Protein AF-A0A428ULL4-F1 (afdb_monomer)

Secondary structure (DSSP, 8-state):
-----EEEEES-HHHHHHHHHHHHHHHHHHHTTSSSPPP-EEE-----HHHHHHHGGGGTTTTHHHHS-GGGG-TTTS-HHHHHHHHHHHT-HHHHTHHHHHHH-TT--HHHHHHHHHHHHHHHHT-SEEEEEHHHHTSHHHHHHHHHT-SEEEEETGGGS-HHHHTSS--S---EEEE--SB-SSPTTTTHHHHHHH-GGGGGG--B-GGGSGGG-HHHHHHHHHHHHH-TTPPPPPTT---------TT--EEEETTEEEEHHHHHHHHHHHHHHHHHH---EEEE-SSHHHHHHHHHHHHHHHHTSPTTSHHHHHHTT-EEE-TTT-TT---SEEEE-----

Organism: NCBI:txid131363

InterPro domains:
  IPR027417 P-loop containing nucleoside triphosphate hydrolase [G3DSA:3.40.50.300] (3-185)
  IPR027417 P-loop containing nucleoside triphosphate hydrolase [G3DSA:3.40.50.300] (191-344)
  IPR027417 P-loop containing nucleoside triphosphate hydrolase [SSF52540] (4-344)
  IPR041677 DNA2/NAM7 helicase, helicase domain [PF13086] (104-183)
  IPR041679 DNA2/NAM7 helicase-like, C-terminal [PF13087] (245-340)
  IPR045055 DNA2/NAM7-like helicase [PTHR10887] (5-183)

Sequence (345 aa):
MGVGPVIVCTTTPTAAGNIAARVNKLASLAYGNVKEPMPVVVRGFSWKVDELRGKAYALGGGLVDRVLRPENLKPAIAKPALYKLAKDVEKDSKIMNPKDTLHNRKGWTVVHSQAFRDLATRILEVADVVCCTTHASTKDILADWARDKAQSTFLDEAGAISMPEAFLPWFDGRPLVLAGDRQNRIVNGGFDLAREIFYPELGDKFEDGDQCAVSKRPGASQLESWVRRQFSGIKPSPTGKIWPVFINCLYTVVRTIDTSRVNYGQAEIALALMETLIKAHGTKFVVVSPYWDTKAYLEGLIRQRLDKSTKGSALYKGLSNVQVSTAESFQGKKADVAIFLTTVI

Solvent-accessible surface area (backbone atoms only — not comparable to full-atom values): 19720 Å² total; per-residue (Å²): 134,82,84,66,27,32,36,36,28,20,88,37,71,60,44,16,52,53,48,44,54,48,53,53,52,51,38,50,65,69,32,68,84,41,91,48,58,46,76,38,74,42,74,55,66,69,79,50,67,80,56,45,77,77,44,46,74,84,47,59,70,45,60,62,57,58,70,60,21,72,85,59,53,40,82,80,42,33,38,68,65,55,52,51,47,45,56,58,46,74,70,30,74,78,64,66,54,50,70,70,52,60,74,61,72,72,80,83,46,72,68,58,46,48,46,51,48,54,52,49,50,59,53,55,75,60,38,37,33,40,18,16,20,34,77,35,35,67,35,70,74,45,28,53,45,49,69,76,57,39,58,32,34,34,32,45,53,35,75,76,48,52,74,78,50,54,38,54,64,51,77,80,81,56,58,72,45,79,40,50,80,66,45,56,80,58,45,32,45,48,53,49,66,56,36,62,74,77,38,57,90,43,63,87,80,63,53,75,32,83,61,7,35,49,90,70,33,62,54,53,57,49,49,52,55,48,49,40,70,76,37,82,84,56,76,80,57,61,93,74,34,43,59,78,84,84,80,83,67,78,93,49,61,78,45,76,56,95,94,38,42,30,28,63,49,56,36,52,52,51,48,55,52,51,55,54,44,16,67,74,67,67,49,46,45,34,36,37,22,82,31,66,50,34,41,53,50,37,54,49,55,51,49,59,49,45,75,74,38,60,87,83,37,63,56,35,60,34,59,75,63,49,46,76,32,39,68,88,73,43,66,81,69,86,57,63,42,79,45,77,52,78,80,71,134

Radius of gyration: 23.88 Å; Cα contacts (8 Å, |Δi|>4): 487; chains: 1; bounding box: 60×50×55 Å

Nearest PDB structures (foldseek):
  2wjv-assembly1_A  TM=4.752E-01  e=1.070E-09  Homo sapiens
  8rev-assembly1_A  TM=2.657E-01  e=8.921E-03  Thermochaetoides thermophila
  6qid-assembly1_A  TM=2.957E-01  e=4.886E+00  Thermochaetoides thermophila DSM 1495
  4dng-assembly1_A  TM=1.272E-01  e=4.886E+00  Bacillus subtilis

Mean predicted aligned error: 14.67 Å

Foldseek 3Di:
DDQFAEEEAEADLVVLVVVLVVLQVVQCVVQVPPLDAGAQEAEFDFLDLVVCLVCLVVCQCDRCCPLLPVVQQPVSHHDVLSVVLNVVQVPDPLNVPVNVVSVPSPPDDPSNSVSVVVNVLSSLVRGRYYGYHLVSCCHDSNVVSLVPTHQEYEYALLVPADPVSLCSSPVPPHHYHYHHQEALAAAAQACVVVCVPPPVVCPPVYDHDPNNFVVNQVLLVLLQVVCCVVPVPDDADPPRHRYDDDDDQPPFDWDDDPHFIATLSLLVVVLVSQQVCLVVPVFAEEEEEQTPVNLVNSVVVLVVVLVVDDPPDSSNVRSVRYHYYYPVGCPPDHTSDYHYDHSDD

pLDDT: mean 75.94, std 15.63, range [29.64, 97.06]

Structure (mmCIF, N/CA/C/O backbone):
data_AF-A0A428ULL4-F1
#
_entry.id   AF-A0A428ULL4-F1
#
loop_
_atom_site.group_PDB
_atom_site.id
_atom_site.type_symbol
_atom_site.label_atom_id
_atom_site.label_alt_id
_atom_site.label_comp_id
_atom_site.label_asym_id
_atom_site.label_entity_id
_atom_site.label_seq_id
_atom_site.pdbx_PDB_ins_code
_atom_site.Cartn_x
_atom_site.Cartn_y
_atom_site.Cartn_z
_atom_site.occupancy
_atom_site.B_iso_or_equiv
_atom_site.auth_seq_id
_atom_site.auth_comp_id
_atom_site.auth_asym_id
_atom_site.auth_atom_id
_atom_site.pdbx_PDB_model_num
ATOM 1 N N . MET A 1 1 ? 23.884 -21.063 -14.839 1.00 33.47 1 MET A N 1
ATOM 2 C CA . MET A 1 1 ? 23.140 -20.479 -15.976 1.00 33.47 1 MET A CA 1
ATOM 3 C C . MET A 1 1 ? 22.597 -19.145 -15.500 1.00 33.47 1 MET A C 1
ATOM 5 O O . MET A 1 1 ? 21.873 -19.143 -14.514 1.00 33.47 1 MET A O 1
ATOM 9 N N . GLY A 1 2 ? 23.035 -18.028 -16.081 1.00 50.72 2 GLY A N 1
ATOM 10 C CA . GLY A 1 2 ? 22.546 -16.707 -15.673 1.00 50.72 2 GLY A CA 1
ATOM 11 C C . GLY A 1 2 ? 21.106 -16.510 -16.138 1.00 50.72 2 GLY A C 1
ATOM 12 O O . GLY A 1 2 ? 20.784 -16.859 -17.271 1.00 50.72 2 GLY A O 1
ATOM 13 N N . VAL A 1 3 ? 20.243 -15.987 -15.270 1.00 58.22 3 VAL A N 1
ATOM 14 C CA . VAL A 1 3 ? 18.896 -15.548 -15.656 1.00 58.22 3 VAL A CA 1
ATOM 15 C C . VAL A 1 3 ? 19.076 -14.332 -16.567 1.00 58.22 3 VAL A C 1
ATOM 17 O O . VAL A 1 3 ? 19.721 -13.366 -16.163 1.00 58.22 3 VAL A O 1
ATOM 20 N N . GLY A 1 4 ? 18.598 -14.398 -17.811 1.00 78.81 4 GLY A N 1
ATOM 21 C CA . GLY A 1 4 ? 18.645 -13.245 -18.712 1.00 78.81 4 GLY A CA 1
ATOM 22 C C . GLY A 1 4 ? 17.706 -12.119 -18.264 1.00 78.81 4 GLY A C 1
ATOM 23 O O . GLY A 1 4 ? 16.970 -12.294 -17.293 1.00 78.81 4 GLY A O 1
ATOM 24 N N . PRO A 1 5 ? 17.717 -10.959 -18.942 1.00 88.06 5 PRO A N 1
ATOM 25 C CA . PRO A 1 5 ? 16.988 -9.782 -18.481 1.00 88.06 5 PRO A CA 1
ATOM 26 C C . PRO A 1 5 ? 15.491 -10.044 -18.279 1.00 88.06 5 PRO A C 1
ATOM 28 O O . PRO A 1 5 ? 14.848 -10.703 -19.097 1.00 88.06 5 PRO A O 1
ATOM 31 N N . VAL A 1 6 ? 14.931 -9.509 -17.196 1.00 89.25 6 VAL A N 1
ATOM 32 C CA . VAL A 1 6 ? 13.552 -9.771 -16.761 1.00 89.25 6 VAL A CA 1
ATOM 33 C C . VAL A 1 6 ? 12.752 -8.477 -16.682 1.00 89.25 6 VAL A C 1
ATOM 35 O O . VAL A 1 6 ? 13.229 -7.475 -16.144 1.00 89.25 6 VAL A O 1
ATOM 38 N N . ILE A 1 7 ? 11.501 -8.506 -17.146 1.00 90.50 7 ILE A N 1
ATOM 39 C CA . ILE A 1 7 ? 10.524 -7.454 -16.849 1.00 90.50 7 ILE A CA 1
ATOM 40 C C . ILE A 1 7 ? 9.556 -7.917 -15.757 1.00 90.50 7 ILE A C 1
ATOM 42 O O . ILE A 1 7 ? 9.013 -9.018 -15.816 1.00 90.50 7 ILE A O 1
ATOM 46 N N . VAL A 1 8 ? 9.340 -7.070 -14.749 1.00 88.69 8 VAL A N 1
ATOM 47 C CA . VAL A 1 8 ? 8.375 -7.300 -13.670 1.00 88.69 8 VAL A CA 1
ATOM 48 C C . VAL A 1 8 ? 7.313 -6.207 -13.707 1.00 88.69 8 VAL A C 1
ATOM 50 O O . VAL A 1 8 ? 7.615 -5.025 -13.524 1.00 88.69 8 VAL A O 1
ATOM 53 N N . CYS A 1 9 ? 6.063 -6.598 -13.932 1.00 88.44 9 CYS A N 1
ATOM 54 C CA . CYS A 1 9 ? 4.927 -5.695 -14.050 1.00 88.44 9 CYS A CA 1
ATOM 55 C C . CYS A 1 9 ? 3.916 -5.897 -12.922 1.00 88.44 9 CYS A C 1
ATOM 57 O O . CYS A 1 9 ? 3.763 -6.982 -12.371 1.00 88.44 9 CYS A O 1
ATOM 59 N N . THR A 1 10 ? 3.217 -4.821 -12.578 1.00 84.50 10 THR A N 1
ATOM 60 C CA . THR A 1 10 ? 2.149 -4.806 -11.571 1.00 84.50 10 THR A CA 1
ATOM 61 C C . THR A 1 10 ? 1.143 -3.695 -11.887 1.00 84.50 10 THR A C 1
ATOM 63 O O . THR A 1 10 ? 1.355 -2.898 -12.802 1.00 84.50 10 THR A O 1
ATOM 66 N N . THR A 1 11 ? 0.052 -3.608 -11.136 1.00 77.69 11 THR A N 1
ATOM 67 C CA . THR A 1 11 ? -1.047 -2.662 -11.388 1.00 77.69 11 THR A CA 1
ATOM 68 C C . THR A 1 11 ? -0.721 -1.220 -10.992 1.00 77.69 11 THR A C 1
ATOM 70 O O . THR A 1 11 ? -1.259 -0.286 -11.581 1.00 77.69 11 THR A O 1
ATOM 73 N N . THR A 1 12 ? 0.180 -0.989 -10.021 1.00 72.88 12 THR A N 1
ATOM 74 C CA . THR A 1 12 ? 0.435 0.371 -9.495 1.00 72.88 12 THR A CA 1
ATOM 75 C C . THR A 1 12 ? 1.901 0.794 -9.446 1.00 72.88 12 THR A C 1
ATOM 77 O O . THR A 1 12 ? 2.789 -0.022 -9.180 1.00 72.88 12 THR A O 1
ATOM 80 N N . PRO A 1 13 ? 2.191 2.105 -9.594 1.00 69.31 13 PRO A N 1
ATOM 81 C CA . PRO A 1 13 ? 3.550 2.623 -9.445 1.00 69.31 13 PRO A CA 1
ATOM 82 C C . PRO A 1 13 ? 4.157 2.341 -8.065 1.00 69.31 13 PRO A C 1
ATOM 84 O O . PRO A 1 13 ? 5.374 2.159 -7.955 1.00 69.31 13 PRO A O 1
ATOM 87 N N . THR A 1 14 ? 3.335 2.318 -7.009 1.00 65.25 14 THR A N 1
ATOM 88 C CA . THR A 1 14 ? 3.756 2.002 -5.635 1.00 65.25 14 THR A CA 1
ATOM 89 C C . THR A 1 14 ? 4.204 0.550 -5.522 1.00 65.25 14 THR A C 1
ATOM 91 O O . THR A 1 14 ? 5.295 0.293 -5.010 1.00 65.25 14 THR A O 1
ATOM 94 N N . ALA A 1 15 ? 3.416 -0.390 -6.053 1.00 65.12 15 ALA A N 1
ATOM 95 C CA . ALA A 1 15 ? 3.789 -1.799 -6.089 1.00 65.12 15 ALA A CA 1
ATOM 96 C C . ALA A 1 15 ? 5.091 -2.008 -6.881 1.00 65.12 15 ALA A C 1
ATOM 98 O O . ALA A 1 15 ? 6.013 -2.633 -6.360 1.00 65.12 15 ALA A O 1
ATOM 99 N N . ALA A 1 16 ? 5.245 -1.367 -8.047 1.00 68.81 16 ALA A N 1
ATOM 100 C CA . ALA A 1 16 ? 6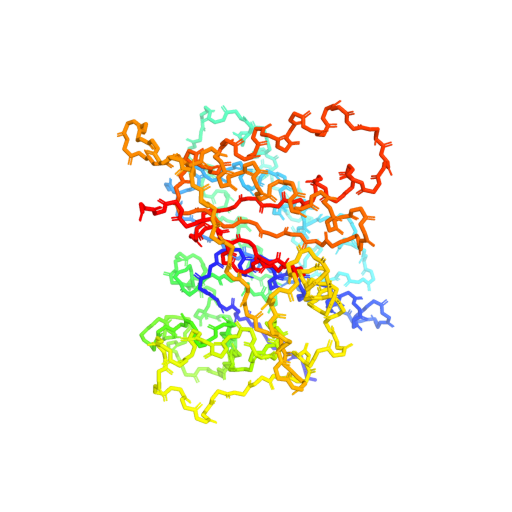.469 -1.460 -8.849 1.00 68.81 16 ALA A CA 1
ATOM 101 C C . ALA A 1 16 ? 7.713 -0.975 -8.076 1.00 68.81 16 ALA A C 1
ATOM 103 O O . ALA A 1 16 ? 8.782 -1.581 -8.141 1.00 68.81 16 ALA A O 1
ATOM 104 N N . GLY A 1 17 ? 7.570 0.097 -7.287 1.00 64.12 17 GLY A N 1
ATOM 105 C CA . GLY A 1 17 ? 8.636 0.587 -6.408 1.00 64.12 17 GLY A CA 1
ATOM 106 C C . GLY A 1 17 ? 8.977 -0.379 -5.268 1.00 64.12 17 GLY A C 1
ATOM 107 O O . GLY A 1 17 ? 10.154 -0.587 -4.968 1.00 64.12 17 GLY A O 1
ATOM 108 N N . ASN A 1 18 ? 7.964 -0.994 -4.656 1.00 66.12 18 ASN A N 1
ATOM 109 C CA . ASN A 1 18 ? 8.145 -1.974 -3.585 1.00 66.12 18 ASN A CA 1
ATOM 110 C C . ASN A 1 18 ? 8.826 -3.256 -4.084 1.00 66.12 18 ASN A C 1
ATOM 112 O O . ASN A 1 18 ? 9.681 -3.798 -3.383 1.00 66.12 18 ASN A O 1
ATOM 116 N N . ILE A 1 19 ? 8.476 -3.721 -5.285 1.00 68.94 19 ILE A N 1
ATOM 117 C CA . ILE A 1 19 ? 9.113 -4.871 -5.938 1.00 68.94 19 ILE A CA 1
ATOM 118 C C . ILE A 1 19 ? 10.588 -4.566 -6.181 1.00 68.94 19 ILE A C 1
ATOM 120 O O . ILE A 1 19 ? 11.439 -5.307 -5.695 1.00 68.94 19 ILE A O 1
ATOM 124 N N . ALA A 1 20 ? 10.904 -3.433 -6.817 1.00 66.81 20 ALA A N 1
ATOM 125 C CA . ALA A 1 20 ? 12.288 -3.036 -7.075 1.00 66.81 20 ALA A CA 1
ATOM 126 C C . ALA A 1 20 ? 13.131 -2.996 -5.785 1.00 66.81 20 ALA A C 1
ATOM 128 O O . ALA A 1 20 ? 14.262 -3.480 -5.753 1.00 66.81 20 ALA A O 1
ATOM 129 N N . ALA A 1 21 ? 12.571 -2.476 -4.686 1.00 63.94 21 ALA A N 1
ATOM 130 C CA . ALA A 1 21 ? 13.243 -2.465 -3.386 1.00 63.94 21 ALA A CA 1
ATOM 131 C C . ALA A 1 21 ? 13.476 -3.879 -2.817 1.00 63.94 21 ALA A C 1
ATOM 133 O O . ALA A 1 21 ? 14.532 -4.145 -2.242 1.00 63.94 21 ALA A O 1
ATOM 134 N N . ARG A 1 22 ? 12.514 -4.799 -2.979 1.00 65.69 22 ARG A N 1
ATOM 135 C CA . ARG A 1 22 ? 12.648 -6.195 -2.531 1.00 65.69 22 ARG A CA 1
ATOM 136 C C . ARG A 1 22 ? 13.659 -6.971 -3.362 1.00 65.69 22 ARG A C 1
ATOM 138 O O . ARG A 1 22 ? 14.474 -7.664 -2.766 1.00 65.69 22 ARG A O 1
ATOM 145 N N . VAL A 1 23 ? 13.637 -6.829 -4.688 1.00 66.38 23 VAL A N 1
ATOM 146 C CA . VAL A 1 23 ? 14.614 -7.468 -5.583 1.00 66.38 23 VAL A CA 1
ATOM 147 C C . VAL A 1 23 ? 16.022 -6.994 -5.229 1.00 66.38 23 VAL A C 1
ATOM 149 O O . VAL A 1 23 ? 16.893 -7.826 -5.010 1.00 66.38 23 VAL A O 1
ATOM 152 N N . ASN A 1 24 ? 16.224 -5.687 -5.029 1.00 65.19 24 ASN A N 1
ATOM 153 C CA . ASN A 1 24 ? 17.506 -5.148 -4.561 1.00 65.19 24 ASN A CA 1
ATOM 154 C C . ASN A 1 24 ? 17.934 -5.725 -3.204 1.00 65.19 24 ASN A C 1
ATOM 156 O O . ASN A 1 24 ? 19.090 -6.101 -3.024 1.00 65.19 24 ASN A O 1
ATOM 160 N N . LYS A 1 25 ? 17.010 -5.838 -2.243 1.00 63.88 25 LYS A N 1
ATOM 161 C CA . LYS A 1 25 ? 17.314 -6.424 -0.931 1.00 63.88 25 LYS A CA 1
ATOM 162 C C . LYS A 1 25 ? 17.689 -7.906 -1.039 1.00 63.88 25 LYS A C 1
ATOM 164 O O . LYS A 1 25 ? 18.680 -8.318 -0.444 1.00 63.88 25 LYS A O 1
ATOM 169 N N . LEU A 1 26 ? 16.931 -8.697 -1.795 1.00 63.22 26 LEU A N 1
ATOM 170 C CA . LEU A 1 26 ? 17.221 -10.115 -2.024 1.00 63.22 26 LEU A CA 1
ATOM 171 C C . LEU A 1 26 ? 18.560 -10.298 -2.732 1.00 63.22 26 LEU A C 1
ATOM 173 O O . LEU A 1 26 ? 19.365 -11.113 -2.297 1.00 63.22 26 LEU A O 1
ATOM 177 N N . ALA A 1 27 ? 18.830 -9.480 -3.746 1.00 64.50 27 ALA A N 1
ATOM 178 C CA . ALA A 1 27 ? 20.107 -9.462 -4.432 1.00 64.50 27 ALA A CA 1
ATOM 179 C C . ALA A 1 27 ? 21.260 -9.144 -3.464 1.00 64.50 27 ALA A C 1
ATOM 181 O O . ALA A 1 27 ? 22.247 -9.866 -3.435 1.00 64.50 27 ALA A O 1
ATOM 182 N N . SER A 1 28 ? 21.118 -8.148 -2.584 1.00 62.91 28 SER A N 1
ATOM 183 C CA . SER A 1 28 ? 22.167 -7.840 -1.600 1.00 62.91 28 SER A CA 1
ATOM 184 C C . SER A 1 28 ? 22.427 -8.981 -0.606 1.00 62.91 28 SER A C 1
ATOM 186 O O . SER A 1 28 ? 23.559 -9.166 -0.173 1.00 62.91 28 SER A O 1
ATOM 188 N N . LEU A 1 29 ? 21.403 -9.773 -0.270 1.00 64.00 29 LEU A N 1
ATOM 189 C CA . LEU A 1 29 ? 21.526 -10.920 0.635 1.00 64.00 29 LEU A CA 1
ATOM 190 C C . LEU A 1 29 ? 22.132 -12.145 -0.059 1.00 64.00 29 LEU A C 1
ATOM 192 O O . LEU A 1 29 ? 22.964 -12.826 0.530 1.00 64.00 29 LEU A O 1
ATOM 196 N N . ALA A 1 30 ? 21.720 -12.419 -1.298 1.00 61.84 30 ALA A N 1
ATOM 197 C CA . ALA A 1 30 ? 22.198 -13.558 -2.078 1.00 61.84 30 ALA A CA 1
ATOM 198 C C . ALA A 1 30 ? 23.634 -13.348 -2.580 1.00 61.84 30 ALA A C 1
ATOM 200 O O . ALA A 1 30 ? 24.453 -14.260 -2.512 1.00 61.84 30 ALA A O 1
ATOM 201 N N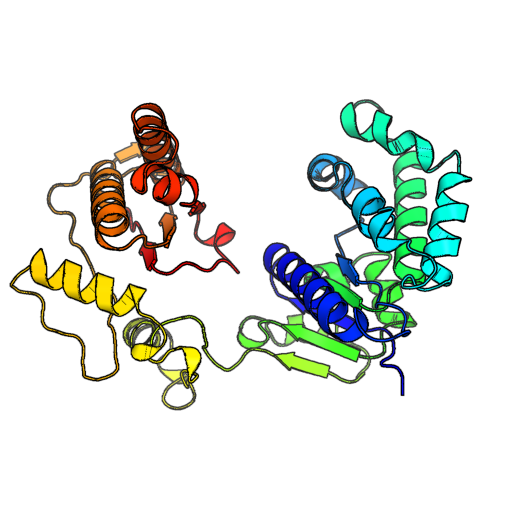 . TYR A 1 31 ? 23.949 -12.133 -3.033 1.00 63.38 31 TYR A N 1
ATOM 202 C CA . TYR A 1 31 ? 25.229 -11.794 -3.658 1.00 63.38 31 TYR A CA 1
ATOM 203 C C . TYR A 1 31 ? 26.206 -11.091 -2.708 1.00 63.38 31 TYR A C 1
ATOM 205 O O . TYR A 1 31 ? 27.378 -10.958 -3.029 1.00 63.38 31 TYR A O 1
ATOM 213 N N . GLY A 1 32 ? 25.781 -10.685 -1.506 1.00 57.12 32 GLY A N 1
ATOM 214 C CA . GLY A 1 32 ? 26.664 -10.035 -0.526 1.00 57.12 32 GLY A CA 1
ATOM 215 C C . GLY A 1 32 ? 27.809 -10.920 -0.015 1.00 57.12 32 GLY A C 1
ATOM 216 O O . GLY A 1 32 ? 28.823 -10.394 0.437 1.00 57.12 32 GLY A O 1
ATOM 217 N N . ASN A 1 33 ? 27.667 -12.247 -0.125 1.00 53.06 33 ASN A N 1
ATOM 218 C CA . ASN A 1 33 ? 28.661 -13.237 0.311 1.00 53.06 33 ASN A CA 1
ATOM 219 C C . ASN A 1 33 ? 29.346 -13.979 -0.852 1.00 53.06 33 ASN A C 1
ATOM 221 O O . ASN A 1 33 ? 30.212 -14.820 -0.616 1.00 53.06 33 ASN A O 1
ATOM 225 N N . VAL A 1 34 ? 28.964 -13.696 -2.100 1.00 48.62 34 VAL A N 1
ATOM 226 C CA . VAL A 1 34 ? 29.437 -14.406 -3.297 1.00 48.62 34 VAL A CA 1
ATOM 227 C C . VAL A 1 34 ? 30.145 -13.399 -4.204 1.00 48.62 34 VAL A C 1
ATOM 229 O O . VAL A 1 34 ? 29.687 -12.273 -4.347 1.00 48.62 34 VAL A O 1
ATOM 232 N N . LYS A 1 35 ? 31.255 -13.778 -4.852 1.00 55.22 35 LYS A N 1
ATOM 233 C CA . LYS A 1 35 ? 31.977 -12.926 -5.829 1.00 55.22 35 LYS A CA 1
ATOM 234 C C . LYS A 1 35 ? 31.211 -12.732 -7.155 1.00 55.22 35 LYS A C 1
ATOM 236 O O . LYS A 1 35 ? 31.827 -12.545 -8.201 1.00 55.22 35 LYS A O 1
ATOM 241 N N . GLU A 1 36 ? 29.888 -12.840 -7.137 1.00 55.53 36 GLU A N 1
ATOM 242 C CA . GLU A 1 36 ? 29.047 -12.680 -8.318 1.00 55.53 36 GLU A CA 1
ATOM 243 C C . GLU A 1 36 ? 28.473 -11.255 -8.375 1.00 55.53 36 GLU A C 1
ATOM 245 O O . GLU A 1 36 ? 28.097 -10.699 -7.341 1.00 55.53 36 GLU A O 1
ATOM 250 N N . PRO A 1 37 ? 28.422 -10.637 -9.569 1.00 56.59 37 PRO A N 1
ATOM 251 C CA . PRO A 1 37 ? 27.961 -9.265 -9.716 1.00 56.59 37 PRO A CA 1
ATOM 252 C C . PRO A 1 37 ? 26.464 -9.148 -9.412 1.00 56.59 37 PRO A C 1
ATOM 254 O O . PRO A 1 37 ? 25.649 -9.922 -9.913 1.00 56.59 37 PRO A O 1
ATOM 257 N N . MET A 1 38 ? 26.103 -8.139 -8.619 1.00 59.53 38 MET A N 1
ATOM 258 C CA . MET A 1 38 ? 24.712 -7.870 -8.249 1.00 59.53 38 MET A CA 1
ATOM 259 C C . MET A 1 38 ? 23.879 -7.472 -9.489 1.00 59.53 38 MET A C 1
ATOM 261 O O . MET A 1 38 ? 24.365 -6.683 -10.308 1.00 59.53 38 MET A O 1
ATOM 265 N N . PRO A 1 39 ? 22.631 -7.961 -9.639 1.00 65.75 39 PRO A N 1
ATOM 266 C CA . PRO A 1 39 ? 21.760 -7.574 -10.746 1.00 65.75 39 PRO A CA 1
ATOM 267 C C . PRO A 1 39 ? 21.410 -6.083 -10.705 1.00 65.75 39 PRO A C 1
ATOM 269 O O . PRO A 1 39 ? 21.127 -5.519 -9.645 1.00 65.75 39 PRO A O 1
ATOM 272 N N . VAL A 1 40 ? 21.370 -5.449 -11.877 1.00 66.56 40 VAL A N 1
ATOM 273 C CA . VAL A 1 40 ? 20.963 -4.048 -12.029 1.00 66.56 40 VAL A CA 1
ATOM 274 C C . VAL A 1 40 ? 19.439 -3.960 -12.101 1.00 66.56 40 VAL A C 1
ATOM 276 O O . VAL A 1 40 ? 18.832 -4.335 -13.105 1.00 66.56 40 VAL A O 1
ATOM 279 N N . VAL A 1 41 ? 18.816 -3.446 -11.037 1.00 67.06 41 VAL A N 1
ATOM 280 C CA . VAL A 1 41 ? 17.356 -3.293 -10.937 1.00 67.06 41 VAL A CA 1
ATOM 281 C C . VAL A 1 41 ? 16.943 -1.850 -11.224 1.00 67.06 41 VAL A C 1
ATOM 283 O O . VAL A 1 41 ? 17.299 -0.928 -10.486 1.00 67.06 41 VAL A O 1
ATOM 286 N N . VAL A 1 42 ? 16.130 -1.655 -12.259 1.00 69.31 42 VAL A N 1
ATOM 287 C CA . VAL A 1 42 ? 15.635 -0.346 -12.700 1.00 69.31 42 VAL A CA 1
ATOM 288 C C . VAL A 1 42 ? 14.137 -0.235 -12.444 1.00 69.31 42 VAL A C 1
ATOM 290 O O . VAL A 1 42 ? 13.366 -1.154 -12.710 1.00 69.31 42 VAL A O 1
ATOM 293 N N . ARG A 1 43 ? 13.694 0.923 -11.945 1.00 68.81 43 ARG A N 1
ATOM 294 C CA . ARG A 1 43 ? 12.269 1.255 -11.847 1.00 68.81 43 ARG A CA 1
ATOM 295 C C . ARG A 1 43 ? 11.839 1.984 -13.119 1.00 68.81 43 ARG A C 1
ATOM 297 O O . ARG A 1 43 ? 12.281 3.105 -13.359 1.00 68.81 43 ARG A O 1
ATOM 304 N N . GLY A 1 44 ? 10.984 1.354 -13.916 1.00 58.50 44 GLY A N 1
ATOM 305 C CA . GLY A 1 44 ? 10.412 1.941 -15.119 1.00 58.50 44 GLY A CA 1
ATOM 306 C C . GLY A 1 44 ? 9.320 2.955 -14.776 1.00 58.50 44 GLY A C 1
ATOM 307 O O . GLY A 1 44 ? 8.372 2.646 -14.053 1.00 58.50 44 GLY A O 1
ATOM 308 N N . PHE A 1 45 ? 9.453 4.169 -15.305 1.00 59.62 45 PHE A N 1
ATOM 309 C CA . PHE A 1 45 ? 8.419 5.203 -15.296 1.00 59.62 45 PHE A CA 1
ATOM 310 C C . PHE A 1 45 ? 7.986 5.503 -16.736 1.00 59.62 45 PHE A C 1
ATOM 312 O O . PHE A 1 45 ? 8.686 5.157 -17.673 1.00 59.62 45 PHE A O 1
ATOM 319 N N . SER A 1 46 ? 6.840 6.154 -16.935 1.00 49.62 46 SER A N 1
ATOM 320 C CA . SER A 1 46 ? 6.515 6.729 -18.250 1.00 49.62 46 SER A CA 1
ATOM 321 C C . SER A 1 46 ? 7.493 7.875 -18.542 1.00 49.62 46 SER A C 1
ATOM 323 O O . SER A 1 46 ? 7.551 8.831 -17.765 1.00 49.62 46 SER A O 1
ATOM 325 N N . TRP A 1 47 ? 8.270 7.763 -19.627 1.00 56.06 47 TRP A N 1
ATOM 326 C CA . TRP A 1 47 ? 9.318 8.723 -20.019 1.00 56.06 47 TRP A CA 1
ATOM 327 C C . TRP A 1 47 ? 8.847 9.755 -21.057 1.00 56.06 47 TRP A C 1
ATOM 329 O O . TRP A 1 47 ? 9.666 10.451 -21.651 1.00 56.06 47 TRP A O 1
ATOM 339 N N . LYS A 1 48 ? 7.528 9.905 -21.257 1.00 47.94 48 LYS A N 1
ATOM 340 C CA . LYS A 1 48 ? 6.987 10.920 -22.171 1.00 47.94 48 LYS A CA 1
ATOM 341 C C . LYS A 1 48 ? 7.457 12.321 -21.773 1.00 47.94 48 LYS A C 1
ATOM 343 O O . LYS A 1 48 ? 7.260 12.749 -20.636 1.00 47.94 48 LYS A O 1
ATOM 348 N N . VAL A 1 49 ? 8.001 13.045 -22.751 1.00 41.12 49 VAL A N 1
ATOM 349 C CA . VAL A 1 49 ? 8.540 14.412 -22.630 1.00 41.12 49 VAL A CA 1
ATOM 350 C C . VAL A 1 49 ? 7.587 15.360 -21.884 1.00 41.12 49 VAL A C 1
ATOM 352 O O . VAL A 1 49 ? 8.018 16.081 -20.983 1.00 41.12 49 VAL A O 1
ATOM 355 N N . ASP A 1 50 ? 6.285 15.286 -22.166 1.00 39.75 50 ASP A N 1
ATOM 356 C CA . ASP A 1 50 ? 5.269 16.140 -21.532 1.00 39.75 50 ASP A CA 1
ATOM 357 C C . ASP A 1 50 ? 4.927 15.725 -20.087 1.00 39.75 50 ASP A C 1
ATOM 359 O O . ASP A 1 50 ? 4.570 16.564 -19.258 1.00 39.75 50 ASP A O 1
ATOM 363 N N . GLU A 1 51 ? 5.092 14.444 -19.737 1.00 42.22 51 GLU A N 1
ATOM 364 C CA . GLU A 1 51 ? 4.850 13.925 -18.382 1.00 42.22 51 GLU A CA 1
ATOM 365 C C . GLU A 1 51 ? 6.034 14.165 -17.431 1.00 42.22 51 GLU A C 1
ATOM 367 O O . GLU A 1 51 ? 5.849 14.283 -16.214 1.00 42.22 51 GLU A O 1
ATOM 372 N N . LEU A 1 52 ? 7.253 14.269 -17.970 1.00 42.75 52 LEU A N 1
ATOM 373 C CA . LEU A 1 52 ? 8.472 14.540 -17.201 1.00 42.75 52 LEU A CA 1
ATOM 374 C C . LEU A 1 52 ? 8.463 15.942 -16.577 1.00 42.75 52 LEU A C 1
ATOM 376 O O . LEU A 1 52 ? 8.936 16.120 -15.450 1.00 42.75 52 LEU A O 1
ATOM 380 N N . ARG A 1 53 ? 7.824 16.913 -17.244 1.00 41.03 53 ARG A N 1
ATOM 381 C CA . ARG A 1 53 ? 7.686 18.304 -16.777 1.00 41.03 53 ARG A CA 1
ATOM 382 C C . ARG A 1 53 ? 6.973 18.417 -15.420 1.00 41.03 53 ARG A C 1
ATOM 384 O O . ARG A 1 53 ? 7.305 19.295 -14.627 1.00 41.03 53 ARG A O 1
ATOM 391 N N . GLY A 1 54 ? 6.026 17.517 -15.133 1.00 37.78 54 GLY A N 1
ATOM 392 C CA . GLY A 1 54 ? 5.276 17.473 -13.868 1.00 37.78 54 GLY A CA 1
ATOM 393 C C . GLY A 1 54 ? 5.872 16.553 -12.793 1.00 37.78 54 GLY A C 1
ATOM 394 O O . GLY A 1 54 ? 5.590 16.734 -11.609 1.00 37.78 54 GLY A O 1
ATOM 395 N N . LYS A 1 55 ? 6.712 15.581 -13.179 1.00 39.16 55 LYS A N 1
ATOM 396 C CA . LYS A 1 55 ? 7.237 14.518 -12.295 1.00 39.16 55 LYS A CA 1
ATOM 397 C C . LYS A 1 55 ? 8.707 14.694 -11.888 1.00 39.16 55 LYS A C 1
ATOM 399 O O . LYS A 1 55 ? 9.201 13.903 -11.087 1.00 39.16 55 LYS A O 1
ATOM 404 N N . ALA A 1 56 ? 9.384 15.749 -12.349 1.00 35.94 56 ALA A N 1
ATOM 405 C CA . ALA A 1 56 ? 10.775 16.082 -12.008 1.00 35.94 56 ALA A CA 1
ATOM 406 C C . ALA A 1 56 ? 11.091 16.049 -10.493 1.00 35.94 56 ALA A C 1
ATOM 408 O O . ALA A 1 56 ? 12.178 15.640 -10.094 1.00 35.94 56 ALA A O 1
ATOM 409 N N . TYR A 1 57 ? 10.125 16.391 -9.630 1.00 31.92 57 TYR A N 1
ATOM 410 C CA . TYR A 1 57 ? 10.292 16.352 -8.169 1.00 31.92 57 TYR A CA 1
ATOM 411 C C . TYR A 1 57 ? 10.333 14.922 -7.593 1.00 31.92 57 TYR A C 1
ATOM 413 O O . TYR A 1 57 ? 11.036 14.668 -6.619 1.00 31.92 57 TYR A O 1
ATOM 421 N N . ALA A 1 58 ? 9.632 13.962 -8.213 1.00 35.94 58 ALA A N 1
ATOM 422 C CA . ALA A 1 58 ? 9.661 12.549 -7.812 1.00 35.94 58 ALA A CA 1
ATOM 423 C C . ALA A 1 58 ? 10.980 11.850 -8.200 1.00 35.94 58 ALA A C 1
ATOM 425 O O . ALA A 1 58 ? 11.274 10.756 -7.716 1.00 35.94 58 ALA A O 1
ATOM 426 N N . LEU A 1 59 ? 11.767 12.498 -9.063 1.00 39.19 59 LEU A N 1
ATOM 427 C CA . LEU A 1 59 ? 13.074 12.059 -9.540 1.00 39.19 59 LEU A CA 1
ATOM 428 C C . LEU A 1 59 ? 14.239 12.771 -8.829 1.00 39.19 59 LEU A C 1
ATOM 430 O O . LEU A 1 59 ? 15.389 12.449 -9.125 1.00 39.19 59 LEU A O 1
ATOM 434 N N . GLY A 1 60 ? 13.964 13.693 -7.891 1.00 29.64 60 GLY A N 1
ATOM 435 C CA . GLY A 1 60 ? 14.969 14.497 -7.184 1.00 29.64 60 GLY A CA 1
ATOM 436 C C . GLY A 1 60 ? 16.137 13.653 -6.673 1.00 29.64 60 GLY A C 1
ATOM 437 O O . GLY A 1 60 ? 15.931 12.757 -5.857 1.00 29.64 60 GLY A O 1
ATOM 438 N N . GLY A 1 61 ? 17.332 13.875 -7.238 1.00 34.72 61 GLY A N 1
ATOM 439 C CA . GLY A 1 61 ? 18.578 13.132 -6.971 1.00 34.72 61 GLY A CA 1
ATOM 440 C C . GLY A 1 61 ? 18.511 11.606 -7.161 1.00 34.72 61 GLY A C 1
ATOM 441 O O . GLY A 1 61 ? 19.507 10.910 -7.068 1.00 34.72 61 GLY A O 1
ATOM 442 N N . GLY A 1 62 ? 17.342 11.028 -7.421 1.00 39.72 62 GLY A N 1
ATOM 443 C CA . GLY A 1 62 ? 17.039 9.672 -6.988 1.00 39.72 62 GLY A CA 1
ATOM 444 C C . GLY A 1 62 ? 17.439 8.593 -7.975 1.00 39.72 62 GLY A C 1
ATOM 445 O O . GLY A 1 62 ? 17.815 7.519 -7.538 1.00 39.72 62 GLY A O 1
ATOM 446 N N . LEU A 1 63 ? 17.345 8.814 -9.285 1.00 42.75 63 LEU A N 1
ATOM 447 C CA . LEU A 1 63 ? 17.648 7.746 -10.244 1.00 42.75 63 LEU A CA 1
ATOM 448 C C . LEU A 1 63 ? 19.161 7.621 -10.462 1.00 42.75 63 LEU A C 1
ATOM 450 O O . LEU A 1 63 ? 19.716 6.538 -10.313 1.00 42.75 63 LEU A O 1
ATOM 454 N N . VAL A 1 64 ? 19.825 8.751 -10.709 1.00 46.00 64 VAL A N 1
ATOM 455 C CA . VAL A 1 64 ? 21.280 8.833 -10.896 1.00 46.00 64 VAL A CA 1
ATOM 456 C C . VAL A 1 64 ? 22.007 8.533 -9.584 1.00 46.00 64 VAL A C 1
ATOM 458 O O . VAL A 1 64 ? 22.820 7.617 -9.562 1.00 46.00 64 VAL A O 1
ATOM 461 N N . ASP A 1 65 ? 21.638 9.164 -8.458 1.00 45.22 65 ASP A N 1
ATOM 462 C CA . ASP A 1 65 ? 22.319 8.899 -7.179 1.00 45.22 65 ASP A CA 1
ATOM 463 C C . ASP A 1 65 ? 21.878 7.578 -6.513 1.00 45.22 65 ASP A C 1
ATOM 465 O O . ASP A 1 65 ? 22.455 7.209 -5.494 1.00 45.22 65 ASP A O 1
ATOM 469 N N . ARG A 1 66 ? 20.858 6.843 -7.003 1.00 48.34 66 ARG A N 1
ATOM 470 C CA . ARG A 1 66 ? 20.573 5.462 -6.527 1.00 48.34 66 ARG A CA 1
ATOM 471 C C . ARG A 1 66 ? 21.171 4.393 -7.430 1.00 48.34 66 ARG A C 1
ATOM 473 O O . ARG A 1 66 ? 21.637 3.394 -6.898 1.00 48.34 66 ARG A O 1
ATOM 480 N N . VAL A 1 67 ? 21.169 4.572 -8.751 1.00 46.97 67 VAL A N 1
ATOM 481 C CA . VAL A 1 67 ? 21.753 3.596 -9.689 1.00 46.97 67 VAL A CA 1
ATOM 482 C C . VAL A 1 67 ? 23.280 3.721 -9.724 1.00 46.97 67 VAL A C 1
ATOM 484 O O . VAL A 1 67 ? 23.967 2.708 -9.711 1.00 46.97 67 VAL A O 1
ATOM 487 N N . LEU A 1 68 ? 23.818 4.944 -9.664 1.00 50.22 68 LEU A N 1
ATOM 488 C CA . LEU A 1 68 ? 25.260 5.238 -9.704 1.00 50.22 68 LEU A CA 1
ATOM 489 C C . LEU A 1 68 ? 25.824 5.615 -8.323 1.00 50.22 68 LEU A C 1
ATOM 491 O O . LEU A 1 68 ? 26.813 6.333 -8.207 1.00 50.22 68 LEU A O 1
ATOM 495 N N . ARG A 1 69 ? 25.177 5.160 -7.245 1.00 53.19 69 ARG A N 1
ATOM 496 C CA . ARG A 1 69 ? 25.608 5.438 -5.872 1.00 53.19 69 ARG A CA 1
ATOM 497 C C . ARG A 1 69 ? 27.004 4.824 -5.629 1.00 53.19 69 ARG A C 1
ATOM 499 O O . ARG A 1 69 ? 27.195 3.667 -6.000 1.00 53.19 69 ARG A O 1
ATOM 506 N N . PRO A 1 70 ? 27.950 5.502 -4.949 1.00 40.81 70 PRO A N 1
ATOM 507 C CA . PRO A 1 70 ? 29.293 4.959 -4.687 1.00 40.81 70 PRO A CA 1
ATOM 508 C C . PRO A 1 70 ? 29.281 3.593 -3.980 1.00 40.81 70 PRO A C 1
ATOM 510 O O . PRO A 1 70 ? 30.119 2.732 -4.237 1.00 40.81 70 PRO A O 1
ATOM 513 N N . GLU A 1 71 ? 28.279 3.368 -3.128 1.00 45.69 71 GLU A N 1
ATOM 514 C CA . GLU A 1 71 ? 28.029 2.104 -2.426 1.00 45.69 71 GLU A CA 1
ATOM 515 C C . GLU A 1 71 ? 27.723 0.936 -3.384 1.00 45.69 71 GLU A C 1
ATOM 517 O O . GLU A 1 71 ? 28.154 -0.188 -3.127 1.00 45.69 71 GLU A O 1
ATOM 522 N N . ASN A 1 72 ? 27.049 1.220 -4.508 1.00 43.75 72 ASN A N 1
ATOM 523 C CA . ASN A 1 72 ? 26.698 0.272 -5.574 1.00 43.75 72 ASN A CA 1
ATOM 524 C C . ASN A 1 72 ? 27.813 0.116 -6.625 1.00 43.75 72 ASN A C 1
ATOM 526 O O . ASN A 1 72 ? 27.701 -0.722 -7.514 1.00 43.75 72 ASN A O 1
ATOM 530 N N . LEU A 1 73 ? 28.883 0.916 -6.531 1.00 52.06 73 LEU A N 1
ATOM 531 C CA . LEU A 1 73 ? 30.007 0.964 -7.474 1.00 52.06 73 LEU A CA 1
ATOM 532 C C . LEU A 1 73 ? 31.308 0.398 -6.882 1.00 52.06 73 LEU A C 1
ATOM 534 O O . LEU A 1 73 ? 32.387 0.617 -7.435 1.00 52.06 73 LEU A O 1
ATOM 538 N N . LYS A 1 74 ? 31.233 -0.354 -5.774 1.00 56.69 74 LYS A N 1
ATOM 539 C CA . LYS A 1 74 ? 32.399 -1.076 -5.248 1.00 56.69 74 LYS A CA 1
ATOM 540 C C . LYS A 1 74 ? 32.924 -2.038 -6.332 1.00 56.69 74 LYS A C 1
ATOM 542 O O . LYS A 1 74 ? 32.169 -2.923 -6.743 1.00 56.69 74 LYS A O 1
ATOM 547 N N . PRO A 1 75 ? 34.197 -1.927 -6.770 1.00 49.22 75 PRO A N 1
ATOM 548 C CA . PRO A 1 75 ? 34.725 -2.669 -7.923 1.00 49.22 75 PRO A CA 1
ATOM 549 C C . PRO A 1 75 ? 34.606 -4.195 -7.824 1.00 49.22 75 PRO A C 1
ATOM 551 O O . PRO A 1 75 ? 34.596 -4.875 -8.842 1.00 49.22 75 PRO A O 1
ATOM 554 N N . ALA A 1 76 ? 34.515 -4.731 -6.604 1.00 52.59 76 ALA A N 1
ATOM 555 C CA . ALA A 1 76 ? 34.397 -6.164 -6.344 1.00 52.59 76 ALA A CA 1
ATOM 556 C C . ALA A 1 76 ? 32.957 -6.718 -6.434 1.00 52.59 76 ALA A C 1
ATOM 558 O O . ALA A 1 76 ? 32.793 -7.931 -6.403 1.00 52.59 76 ALA A O 1
ATOM 559 N N . ILE A 1 77 ? 31.929 -5.858 -6.494 1.00 54.19 77 ILE A N 1
ATOM 560 C CA . ILE A 1 77 ? 30.503 -6.237 -6.357 1.00 54.19 77 ILE A CA 1
ATOM 561 C C . ILE A 1 77 ? 29.663 -5.733 -7.547 1.00 54.19 77 ILE A C 1
ATOM 563 O O . ILE A 1 77 ? 28.670 -6.353 -7.931 1.00 54.19 77 ILE A O 1
ATOM 567 N N . ALA A 1 78 ? 30.051 -4.605 -8.148 1.00 57.66 78 ALA A N 1
ATOM 568 C CA . ALA A 1 78 ? 29.308 -3.983 -9.237 1.00 57.66 78 ALA A CA 1
ATOM 569 C C . ALA A 1 78 ? 29.545 -4.686 -10.582 1.00 57.66 78 ALA A C 1
ATOM 571 O O . ALA A 1 78 ? 30.676 -5.017 -10.941 1.00 57.66 78 ALA A O 1
ATOM 572 N N . LYS A 1 79 ? 28.485 -4.833 -11.385 1.00 66.12 79 LYS A N 1
ATOM 573 C CA . LYS A 1 79 ? 28.592 -5.305 -12.771 1.00 66.12 79 LYS A CA 1
ATOM 574 C C . LYS A 1 79 ? 29.522 -4.365 -13.568 1.00 66.12 79 LYS A C 1
ATOM 576 O O . LYS A 1 79 ? 29.281 -3.154 -13.565 1.00 66.12 79 LYS A O 1
ATOM 581 N N . PRO A 1 80 ? 30.538 -4.867 -14.303 1.00 67.81 80 PRO A N 1
ATOM 582 C CA . PRO A 1 80 ? 31.488 -4.019 -15.038 1.00 67.81 80 PRO A CA 1
ATOM 583 C C . PRO A 1 80 ? 30.824 -3.023 -15.999 1.00 67.81 80 PRO A C 1
ATOM 585 O O . PRO A 1 80 ? 31.286 -1.892 -16.144 1.00 67.81 80 PRO A O 1
ATOM 588 N N . ALA A 1 81 ? 29.702 -3.419 -16.609 1.00 67.44 81 ALA A N 1
ATOM 589 C CA . ALA A 1 81 ? 28.906 -2.563 -17.486 1.00 67.44 81 ALA A CA 1
ATOM 590 C C . ALA A 1 81 ? 28.296 -1.354 -16.752 1.00 67.44 81 ALA A C 1
ATOM 592 O O . ALA A 1 81 ? 28.290 -0.255 -17.298 1.00 67.44 81 ALA A O 1
ATOM 593 N N . LEU A 1 82 ? 27.855 -1.527 -15.499 1.00 66.81 82 LEU A N 1
ATOM 594 C CA . LEU A 1 82 ? 27.324 -0.440 -14.673 1.00 66.81 82 LEU A CA 1
ATOM 595 C C . LEU A 1 82 ? 28.433 0.537 -14.259 1.00 66.81 82 LEU A C 1
ATOM 597 O O . LEU A 1 82 ? 28.239 1.748 -14.289 1.00 66.81 82 LEU A O 1
ATOM 601 N N . TYR A 1 83 ? 29.617 0.018 -13.923 1.00 66.06 83 TYR A N 1
ATOM 602 C CA . TYR A 1 83 ? 30.777 0.846 -13.588 1.00 66.06 83 TYR A CA 1
ATOM 603 C C . TYR A 1 83 ? 31.285 1.651 -14.792 1.00 66.06 83 TYR A C 1
ATOM 605 O O . TYR A 1 83 ? 31.610 2.832 -14.666 1.00 66.06 83 TYR A O 1
ATOM 613 N N . LYS A 1 84 ? 31.309 1.033 -15.980 1.00 73.19 84 LYS A N 1
ATOM 614 C CA . LYS A 1 84 ? 31.605 1.727 -17.238 1.00 73.19 84 LYS A CA 1
ATOM 615 C C . LYS A 1 84 ? 30.568 2.817 -17.516 1.00 73.19 84 LYS A C 1
ATOM 617 O O . LYS A 1 84 ? 30.953 3.952 -17.772 1.00 73.19 84 LYS A O 1
ATOM 622 N N . LEU A 1 85 ? 29.278 2.501 -17.370 1.00 73.88 85 LEU A N 1
ATOM 623 C CA . LEU A 1 85 ? 28.202 3.475 -17.525 1.00 73.88 85 LEU A CA 1
ATOM 624 C C . LEU A 1 85 ? 28.370 4.669 -16.576 1.00 73.88 85 LEU A C 1
ATOM 626 O O . LEU A 1 85 ? 28.248 5.802 -17.025 1.00 73.88 85 LEU A O 1
ATOM 630 N N . ALA A 1 86 ? 28.696 4.432 -15.301 1.00 67.38 86 ALA A N 1
ATOM 631 C CA . ALA A 1 86 ? 28.928 5.499 -14.327 1.00 67.38 86 ALA A CA 1
ATOM 632 C C . ALA A 1 86 ? 30.026 6.467 -14.793 1.00 67.38 86 ALA A C 1
ATOM 634 O O . ALA A 1 86 ? 29.797 7.672 -14.874 1.00 67.38 86 ALA A O 1
ATOM 635 N N . LYS A 1 87 ? 31.184 5.929 -15.198 1.00 70.12 87 LYS A N 1
ATOM 636 C CA . LYS A 1 87 ? 32.302 6.724 -15.730 1.00 70.12 87 LYS A CA 1
ATOM 637 C C . LYS A 1 87 ? 31.944 7.473 -17.008 1.00 70.12 87 LYS A C 1
ATOM 639 O O . LYS A 1 87 ? 32.378 8.606 -17.202 1.00 70.12 87 LYS A O 1
ATOM 644 N N . ASP A 1 88 ? 31.186 6.836 -17.893 1.00 73.69 88 ASP A N 1
ATOM 645 C CA . ASP A 1 88 ? 30.778 7.438 -19.158 1.00 73.69 88 ASP A CA 1
ATOM 646 C C . ASP A 1 88 ? 29.706 8.522 -18.947 1.00 73.69 88 ASP A C 1
ATOM 648 O O . ASP A 1 88 ? 29.564 9.400 -19.791 1.00 73.69 88 ASP A O 1
ATOM 652 N N . VAL A 1 89 ? 28.926 8.468 -17.861 1.00 69.25 89 VAL A N 1
ATOM 653 C CA . VAL A 1 89 ? 27.964 9.516 -17.478 1.00 69.25 89 VAL A CA 1
ATOM 654 C C . VAL A 1 89 ? 28.675 10.693 -16.808 1.00 69.25 89 VAL A C 1
ATOM 656 O O . VAL A 1 89 ? 28.368 11.835 -17.130 1.00 69.25 89 VAL A O 1
ATOM 659 N N . GLU A 1 90 ? 29.664 10.444 -15.944 1.00 67.94 90 GLU A N 1
ATOM 660 C CA . GLU A 1 90 ? 30.481 11.502 -15.320 1.00 67.94 90 GLU A CA 1
ATOM 661 C C . GLU A 1 90 ? 31.233 12.356 -16.351 1.00 67.94 90 GLU A C 1
ATOM 663 O O . GLU A 1 90 ? 31.421 13.555 -16.162 1.00 67.94 90 GLU A O 1
ATOM 668 N N . LYS A 1 91 ? 31.652 11.753 -17.467 1.00 70.38 91 LYS A N 1
ATOM 669 C CA . LYS A 1 91 ? 32.326 12.460 -18.567 1.00 70.38 91 LYS A CA 1
ATOM 670 C C . LYS A 1 91 ? 31.365 13.203 -19.496 1.00 70.38 91 LYS A C 1
ATOM 672 O O . LYS A 1 91 ? 31.816 14.000 -20.317 1.00 70.38 91 LYS A O 1
ATOM 677 N N . ASP A 1 92 ? 30.065 12.938 -19.399 1.00 68.25 92 ASP A N 1
ATOM 678 C CA . ASP A 1 92 ? 29.061 13.516 -20.283 1.00 68.25 92 ASP A CA 1
ATOM 679 C C . ASP A 1 92 ? 28.567 14.859 -19.729 1.00 68.25 92 ASP A C 1
ATOM 681 O O . ASP A 1 92 ? 27.667 14.944 -18.886 1.00 68.25 92 ASP A O 1
ATOM 685 N N . SER A 1 93 ? 29.164 15.944 -20.226 1.00 63.44 93 SER A N 1
ATOM 686 C CA . SER A 1 93 ? 28.836 17.315 -19.820 1.00 63.44 93 SER A CA 1
ATOM 687 C C . SER A 1 93 ? 27.376 17.702 -20.090 1.00 63.44 93 SER A C 1
ATOM 689 O O . SER A 1 93 ? 26.860 18.614 -19.442 1.00 63.44 93 SER A O 1
ATOM 691 N N . LYS A 1 94 ? 26.674 16.989 -20.985 1.00 64.06 94 LYS A N 1
ATOM 692 C CA . LYS A 1 94 ? 25.242 17.200 -21.257 1.00 64.06 94 LYS A CA 1
ATOM 693 C C . LYS A 1 94 ? 24.350 16.594 -20.168 1.00 64.06 94 LYS A C 1
ATOM 695 O O . LYS A 1 94 ? 23.242 17.081 -19.956 1.00 64.06 94 LYS A O 1
ATOM 700 N N . ILE A 1 95 ? 24.832 15.562 -19.469 1.00 59.53 95 ILE A N 1
ATOM 701 C CA . ILE A 1 95 ? 24.107 14.825 -18.420 1.00 59.53 95 ILE A CA 1
ATOM 702 C C . ILE A 1 95 ? 24.497 15.289 -17.005 1.00 59.53 95 ILE A C 1
ATOM 704 O O . ILE A 1 95 ? 23.767 15.012 -16.059 1.00 59.53 95 ILE A O 1
ATOM 708 N N . MET A 1 96 ? 25.596 16.028 -16.830 1.00 50.22 96 MET A N 1
ATOM 709 C CA . MET A 1 96 ? 26.023 16.552 -15.519 1.00 50.22 96 MET A CA 1
ATOM 710 C C . MET A 1 96 ? 25.232 17.791 -15.043 1.00 50.22 96 MET A C 1
ATOM 712 O O . MET A 1 96 ? 25.064 17.985 -13.841 1.00 50.22 96 MET A O 1
ATOM 716 N N . ASN A 1 97 ? 24.664 18.583 -15.959 1.00 52.66 97 ASN A N 1
ATOM 717 C CA . ASN A 1 97 ? 23.865 19.786 -15.652 1.00 52.66 97 ASN A CA 1
ATOM 718 C C . ASN A 1 97 ? 22.368 19.639 -15.238 1.00 52.66 97 ASN A C 1
ATOM 720 O O . ASN A 1 97 ? 21.789 20.639 -14.812 1.00 52.66 97 ASN A O 1
ATOM 724 N N . PRO A 1 98 ? 21.682 18.477 -15.292 1.00 51.88 98 PRO A N 1
ATOM 725 C CA . PRO A 1 98 ? 20.272 18.360 -14.928 1.00 51.88 98 PRO A CA 1
ATOM 726 C C . PRO A 1 98 ? 19.969 18.670 -13.464 1.00 51.88 98 PRO A C 1
ATOM 728 O O . PRO A 1 98 ? 18.835 19.037 -13.177 1.00 51.88 98 PRO A O 1
ATOM 731 N N . LYS A 1 99 ? 20.923 18.515 -12.528 1.00 48.91 99 LYS A N 1
ATOM 732 C CA . LYS A 1 99 ? 20.679 18.779 -11.093 1.00 48.91 99 LYS A CA 1
ATOM 733 C C . LYS A 1 99 ? 20.268 20.239 -10.852 1.00 48.91 99 LYS A C 1
ATOM 735 O O . LYS A 1 99 ? 19.291 20.478 -10.142 1.00 48.91 99 LYS A O 1
ATOM 740 N N . ASP A 1 100 ? 20.911 21.180 -11.539 1.00 49.28 100 ASP A N 1
ATOM 741 C CA . ASP A 1 100 ? 20.604 22.612 -11.441 1.00 49.28 100 ASP A CA 1
ATOM 742 C C . ASP A 1 100 ? 19.334 22.993 -12.225 1.00 49.28 100 ASP A C 1
ATOM 744 O O . ASP A 1 100 ? 18.564 23.863 -11.809 1.00 49.28 100 ASP A O 1
ATOM 748 N N . THR A 1 101 ? 19.045 22.293 -13.329 1.00 50.31 101 THR A N 1
ATOM 749 C CA . THR A 1 101 ? 17.838 22.519 -14.148 1.00 50.31 101 THR A CA 1
ATOM 750 C C . THR A 1 101 ? 16.567 21.917 -13.525 1.00 50.31 101 THR A C 1
ATOM 752 O O . THR A 1 101 ? 15.485 22.502 -13.623 1.00 50.31 101 THR A O 1
ATOM 755 N N . LEU A 1 102 ? 16.677 20.765 -12.850 1.00 51.88 102 LEU A N 1
ATOM 756 C CA . LEU A 1 102 ? 15.570 20.060 -12.185 1.00 51.88 102 LEU A CA 1
ATOM 757 C C . LEU A 1 102 ? 15.024 20.843 -10.986 1.00 51.88 102 LEU A C 1
ATOM 759 O O . LEU A 1 102 ? 13.823 20.778 -10.711 1.00 51.88 102 LEU A O 1
ATOM 763 N N . HIS A 1 103 ? 15.878 21.595 -10.285 1.00 49.19 103 HIS A N 1
ATOM 764 C CA . HIS A 1 103 ? 15.468 22.356 -9.106 1.00 49.19 103 HIS A CA 1
ATOM 765 C C . HIS A 1 103 ? 14.693 23.637 -9.428 1.00 49.19 103 HIS A C 1
ATOM 767 O O . HIS A 1 103 ? 13.828 24.013 -8.638 1.00 49.19 103 HIS A O 1
ATOM 773 N N . ASN A 1 104 ? 14.898 24.256 -10.597 1.00 49.44 104 ASN A N 1
ATOM 774 C CA . ASN A 1 104 ? 14.351 25.591 -10.863 1.00 49.44 104 ASN A CA 1
ATOM 775 C C . ASN A 1 104 ? 13.122 25.665 -11.786 1.00 49.44 104 ASN A C 1
ATOM 777 O O . ASN A 1 104 ? 12.543 26.745 -11.879 1.00 49.44 104 ASN A O 1
ATOM 781 N N . ARG A 1 105 ? 12.661 24.565 -12.415 1.00 50.50 105 ARG A N 1
ATOM 782 C CA . ARG A 1 105 ? 11.477 24.443 -13.326 1.00 50.50 105 ARG A CA 1
ATOM 783 C C . ARG A 1 105 ? 11.370 25.443 -14.504 1.00 50.50 105 ARG A C 1
ATOM 785 O O . ARG A 1 105 ? 10.664 25.153 -15.470 1.00 50.50 105 ARG A O 1
ATOM 792 N N . LYS A 1 106 ? 12.036 26.598 -14.470 1.00 49.88 106 LYS A N 1
ATOM 793 C CA . LYS A 1 106 ? 12.163 27.582 -15.548 1.00 49.88 106 LYS A CA 1
ATOM 794 C C . LYS A 1 106 ? 13.282 27.114 -16.479 1.00 49.88 106 LYS A C 1
ATOM 796 O O . LYS A 1 106 ? 14.422 27.006 -16.049 1.00 49.88 106 LYS A O 1
ATOM 801 N N . GLY A 1 107 ? 12.949 26.835 -17.740 1.00 58.91 107 GLY A N 1
ATOM 802 C CA . GLY A 1 107 ? 13.939 26.506 -18.775 1.00 58.91 107 GLY A CA 1
ATOM 803 C C . GLY A 1 107 ? 14.053 25.030 -19.174 1.00 58.91 107 GLY A C 1
ATOM 804 O O . GLY A 1 107 ? 15.018 24.677 -19.841 1.00 58.91 107 GLY A O 1
ATOM 805 N N . TRP A 1 108 ? 13.094 24.160 -18.824 1.00 65.12 108 TRP A N 1
ATOM 806 C CA . TRP A 1 108 ? 13.055 22.806 -19.401 1.00 65.12 108 TRP A CA 1
ATOM 807 C C . TRP A 1 108 ? 12.828 22.885 -20.918 1.00 65.12 108 TRP A C 1
ATOM 809 O O . TRP A 1 108 ? 11.889 23.539 -21.369 1.00 65.12 108 TRP A O 1
ATOM 819 N N . THR A 1 109 ? 13.674 22.216 -21.702 1.00 68.56 109 THR A N 1
ATOM 820 C CA . THR A 1 109 ? 13.649 22.270 -23.174 1.00 68.56 109 THR A CA 1
ATOM 821 C C . THR A 1 109 ? 13.608 20.865 -23.773 1.00 68.56 109 THR A C 1
ATOM 823 O O . THR A 1 109 ? 13.809 19.861 -23.083 1.00 68.56 109 THR A O 1
ATOM 826 N N . VAL A 1 110 ? 13.386 20.788 -25.086 1.00 70.88 110 VAL A N 1
ATOM 827 C CA . VAL A 1 110 ? 13.478 19.536 -25.854 1.00 70.88 110 VAL A CA 1
ATOM 828 C C . VAL A 1 110 ? 14.857 18.884 -25.685 1.00 70.88 110 VAL A C 1
ATOM 830 O O . VAL A 1 110 ? 14.940 17.675 -25.501 1.00 70.88 110 VAL A O 1
ATOM 833 N N . VAL A 1 111 ? 15.929 19.683 -25.632 1.00 70.44 111 VAL A N 1
ATOM 834 C CA . VAL A 1 111 ? 17.308 19.197 -25.441 1.00 70.44 111 VAL A CA 1
ATOM 835 C C . VAL A 1 111 ? 17.481 18.499 -24.088 1.00 70.44 111 VAL A C 1
ATOM 837 O O . VAL A 1 111 ? 18.055 17.416 -24.032 1.00 70.44 111 VAL A O 1
ATOM 840 N N . HIS A 1 112 ? 16.928 19.063 -23.009 1.00 70.56 112 HIS A N 1
ATOM 841 C CA . HIS A 1 112 ? 16.950 18.425 -21.685 1.00 70.56 112 HIS A CA 1
ATOM 842 C C . HIS A 1 112 ? 16.185 17.096 -21.677 1.00 70.56 112 HIS A C 1
ATOM 844 O O . HIS A 1 112 ? 16.617 16.121 -21.066 1.00 70.56 112 HIS A O 1
ATOM 850 N N . SER A 1 113 ? 15.062 17.051 -22.393 1.00 70.31 113 SER A N 1
ATOM 851 C CA . SER A 1 113 ? 14.237 15.847 -22.509 1.00 70.31 113 SER A CA 1
ATOM 852 C C . SER A 1 113 ? 14.970 14.739 -23.263 1.00 70.31 113 SER A C 1
ATOM 854 O O . SER A 1 113 ? 14.933 13.586 -22.839 1.00 70.31 113 SER A O 1
ATOM 856 N N . GLN A 1 114 ? 15.687 15.095 -24.332 1.00 74.38 114 GLN A N 1
ATOM 857 C CA . GLN A 1 114 ? 16.498 14.152 -25.094 1.00 74.38 114 GLN A CA 1
ATOM 858 C C . GLN A 1 114 ? 17.678 13.627 -24.271 1.00 74.38 114 GLN A C 1
ATOM 860 O O . GLN A 1 114 ? 17.841 12.419 -24.176 1.00 74.38 114 GLN A O 1
ATOM 865 N N . ALA A 1 115 ? 18.428 14.499 -23.588 1.00 72.50 115 ALA A N 1
ATOM 866 C CA . ALA A 1 115 ? 19.535 14.074 -22.724 1.00 72.50 115 ALA A CA 1
ATOM 867 C C . ALA A 1 115 ? 19.070 13.118 -21.608 1.00 72.50 115 ALA A C 1
ATOM 869 O O . ALA A 1 115 ? 19.754 12.154 -21.265 1.00 72.50 115 ALA A O 1
ATOM 870 N N . PHE A 1 116 ? 17.878 13.357 -21.058 1.00 72.38 116 PHE A N 1
ATOM 871 C CA . PHE A 1 116 ? 17.280 12.477 -20.060 1.00 72.38 116 PHE A CA 1
ATOM 872 C C . PHE A 1 116 ? 16.849 11.126 -20.646 1.00 72.38 116 PHE A C 1
ATOM 874 O O . PHE A 1 116 ? 17.068 10.089 -20.020 1.00 72.38 116 PHE A O 1
ATOM 881 N N . ARG A 1 117 ? 16.272 11.128 -21.854 1.00 75.81 117 ARG A N 1
ATOM 882 C CA . ARG A 1 117 ? 15.924 9.907 -22.589 1.00 75.81 117 ARG A CA 1
ATOM 883 C C . ARG A 1 117 ? 17.172 9.086 -22.912 1.00 75.81 117 ARG A C 1
ATOM 885 O O . ARG A 1 117 ? 17.178 7.893 -22.640 1.00 75.81 117 ARG A O 1
ATOM 892 N N . ASP A 1 118 ? 18.240 9.728 -23.381 1.00 79.38 118 ASP A N 1
ATOM 893 C CA . ASP A 1 118 ? 19.521 9.082 -23.689 1.00 79.38 118 ASP A CA 1
ATOM 894 C C . ASP A 1 118 ? 20.128 8.423 -22.442 1.00 79.38 118 ASP A C 1
ATOM 896 O O . ASP A 1 118 ? 20.565 7.271 -22.483 1.00 79.38 118 ASP A O 1
ATOM 900 N N . LEU A 1 119 ? 20.098 9.116 -21.298 1.00 76.19 119 LEU A N 1
ATOM 901 C CA . LEU A 1 119 ? 20.527 8.544 -20.023 1.00 76.19 119 LEU A CA 1
ATOM 902 C C . LEU A 1 119 ? 19.673 7.332 -19.623 1.00 76.19 119 LEU A C 1
ATOM 904 O O . LEU A 1 119 ? 20.215 6.307 -19.209 1.00 76.19 119 LEU A O 1
ATOM 908 N N . ALA A 1 120 ? 18.348 7.440 -19.730 1.00 76.50 120 ALA A N 1
ATOM 909 C CA . ALA A 1 120 ? 17.439 6.356 -19.379 1.00 76.50 120 ALA A CA 1
ATOM 910 C C . ALA A 1 120 ? 17.651 5.122 -20.274 1.00 76.50 120 ALA A C 1
ATOM 912 O O . ALA A 1 120 ? 17.703 4.008 -19.754 1.00 76.50 120 ALA A O 1
ATOM 913 N N . THR A 1 121 ? 17.868 5.312 -21.579 1.00 83.19 121 THR A N 1
ATOM 914 C CA . THR A 1 121 ? 18.230 4.240 -22.520 1.00 83.19 121 THR A CA 1
ATOM 915 C C . THR A 1 121 ? 19.515 3.540 -22.091 1.00 83.19 121 THR A C 1
ATOM 917 O O . THR A 1 121 ? 19.525 2.322 -21.939 1.00 83.19 121 THR A O 1
ATOM 920 N N . ARG A 1 122 ? 20.577 4.297 -21.789 1.00 80.62 122 ARG A N 1
ATOM 921 C CA . ARG A 1 122 ? 21.861 3.732 -21.339 1.00 80.62 122 ARG A CA 1
ATOM 922 C C . ARG A 1 122 ? 21.741 2.955 -20.021 1.00 80.62 122 ARG A C 1
ATOM 924 O O . ARG A 1 122 ? 22.418 1.950 -19.827 1.00 80.62 122 ARG A O 1
ATOM 931 N N . ILE A 1 123 ? 20.871 3.398 -19.108 1.00 77.38 123 ILE A N 1
ATOM 932 C CA . ILE A 1 123 ? 20.566 2.668 -17.866 1.00 77.38 123 ILE A CA 1
ATOM 933 C C . ILE A 1 123 ? 19.821 1.360 -18.167 1.00 77.38 123 ILE A C 1
ATOM 935 O O . ILE A 1 123 ? 20.130 0.331 -17.568 1.00 77.38 123 ILE A O 1
ATOM 939 N N . LEU A 1 124 ? 18.855 1.381 -19.088 1.00 82.88 124 LEU A N 1
ATOM 940 C CA . LEU A 1 124 ? 18.115 0.185 -19.494 1.00 82.88 124 LEU A CA 1
ATOM 941 C C . LEU A 1 124 ? 19.013 -0.835 -20.210 1.00 82.88 124 LEU A C 1
ATOM 943 O O . LEU A 1 124 ? 18.873 -2.031 -19.976 1.00 82.88 124 LEU A O 1
ATOM 947 N N . GLU A 1 125 ? 19.984 -0.397 -21.011 1.00 84.12 125 GLU A N 1
ATOM 948 C CA . GLU A 1 125 ? 20.938 -1.289 -21.692 1.00 84.12 125 GLU A CA 1
ATOM 949 C C . GLU A 1 125 ? 21.733 -2.186 -20.736 1.00 84.12 125 GLU A C 1
ATOM 951 O O . GLU A 1 125 ? 22.085 -3.311 -21.091 1.00 84.12 125 GLU A O 1
ATOM 956 N N . VAL A 1 126 ? 22.010 -1.706 -19.521 1.00 80.06 126 VAL A N 1
ATOM 957 C CA . VAL A 1 126 ? 22.749 -2.470 -18.506 1.00 80.06 126 VAL A CA 1
ATOM 958 C C . VAL A 1 126 ? 21.840 -3.189 -17.505 1.00 80.06 126 VAL A C 1
ATOM 960 O O . VAL A 1 126 ? 22.354 -3.942 -16.672 1.00 80.06 126 VAL A O 1
ATOM 963 N N . ALA A 1 127 ? 20.522 -2.968 -17.579 1.00 81.31 127 ALA A N 1
ATOM 964 C CA . ALA A 1 127 ? 19.535 -3.493 -16.643 1.00 81.31 127 ALA A CA 1
ATOM 965 C C . ALA A 1 127 ? 19.368 -5.014 -16.762 1.00 81.31 127 ALA A C 1
ATOM 967 O O . ALA A 1 127 ? 19.215 -5.557 -17.855 1.00 81.31 127 ALA A O 1
ATOM 968 N N . ASP A 1 128 ? 19.334 -5.686 -15.613 1.00 81.44 128 ASP A N 1
ATOM 969 C CA . ASP A 1 128 ? 18.991 -7.108 -15.504 1.00 81.44 128 ASP A CA 1
ATOM 970 C C . ASP A 1 128 ? 17.513 -7.291 -15.145 1.00 81.44 128 ASP A C 1
ATOM 972 O O . ASP A 1 128 ? 16.886 -8.263 -15.554 1.00 81.44 128 ASP A O 1
ATOM 976 N N . VAL A 1 129 ? 16.938 -6.349 -14.391 1.00 83.88 129 VAL A N 1
ATOM 977 C CA . VAL A 1 129 ? 15.529 -6.379 -13.990 1.00 83.88 129 VAL A CA 1
ATOM 978 C C . VAL A 1 129 ? 14.910 -4.999 -14.165 1.00 83.88 129 VAL A C 1
ATOM 980 O O . VAL A 1 129 ? 15.406 -4.020 -13.606 1.00 83.88 129 VAL A O 1
ATOM 983 N N . VAL A 1 130 ? 13.784 -4.913 -14.871 1.00 86.19 130 VAL A N 1
ATOM 984 C CA . VAL A 1 130 ? 13.001 -3.676 -15.009 1.00 86.19 130 VAL A CA 1
ATOM 985 C C . VAL A 1 130 ? 11.643 -3.854 -14.339 1.00 86.19 130 VAL A C 1
ATOM 987 O O . VAL A 1 130 ? 10.847 -4.690 -14.745 1.00 86.19 130 VAL A O 1
ATOM 990 N N . CYS A 1 131 ? 11.370 -3.061 -13.302 1.00 84.25 131 CYS A N 1
ATOM 991 C CA . CYS A 1 131 ? 10.109 -3.074 -12.558 1.00 84.25 131 CYS A CA 1
ATOM 992 C C . CYS A 1 131 ? 9.233 -1.887 -12.971 1.00 84.25 131 CYS A C 1
ATOM 994 O O . CYS A 1 131 ? 9.611 -0.739 -12.725 1.00 84.25 131 CYS A O 1
ATOM 996 N N . CYS A 1 132 ? 8.056 -2.123 -13.542 1.00 85.56 132 CYS A N 1
ATOM 997 C CA . CYS A 1 132 ? 7.149 -1.065 -14.000 1.00 85.56 132 CYS A CA 1
ATOM 998 C C . CYS A 1 132 ? 5.675 -1.446 -13.787 1.00 85.56 132 CYS A C 1
ATOM 1000 O O . CYS A 1 132 ? 5.369 -2.502 -13.237 1.00 85.56 132 CYS A O 1
ATOM 1002 N N . THR A 1 133 ? 4.741 -0.570 -14.167 1.00 84.88 133 THR A N 1
ATOM 1003 C CA . THR A 1 133 ? 3.338 -0.987 -14.285 1.00 84.88 133 THR A CA 1
ATOM 1004 C C . THR A 1 133 ? 3.084 -1.655 -15.631 1.00 84.88 133 THR A C 1
ATOM 1006 O O . THR A 1 133 ? 3.771 -1.350 -16.607 1.00 84.88 133 THR A O 1
ATOM 1009 N N . THR A 1 134 ? 2.065 -2.507 -15.704 1.00 86.69 134 THR A N 1
ATOM 1010 C CA . THR A 1 134 ? 1.513 -3.059 -16.961 1.00 86.69 134 THR A CA 1
ATOM 1011 C C . THR A 1 134 ? 1.331 -1.967 -18.020 1.00 86.69 134 THR A C 1
ATOM 1013 O O . THR A 1 134 ? 1.850 -2.079 -19.125 1.00 86.69 134 THR A O 1
ATOM 1016 N N . HIS A 1 135 ? 0.715 -0.838 -17.660 1.00 84.62 135 HIS A N 1
ATOM 1017 C CA . HIS A 1 135 ? 0.529 0.296 -18.568 1.00 84.62 135 HIS A CA 1
ATOM 1018 C C . HIS A 1 135 ? 1.839 0.984 -18.986 1.00 84.62 135 HIS A C 1
ATOM 1020 O O . HIS A 1 135 ? 1.968 1.438 -20.122 1.00 84.62 135 HIS A O 1
ATOM 1026 N N . ALA A 1 136 ? 2.810 1.111 -18.076 1.00 83.19 136 ALA A N 1
ATOM 1027 C CA . ALA A 1 136 ? 4.092 1.747 -18.380 1.00 83.19 136 ALA A CA 1
ATOM 1028 C C . ALA A 1 136 ? 4.976 0.871 -19.278 1.00 83.19 136 ALA A C 1
ATOM 1030 O O . ALA A 1 136 ? 5.803 1.411 -20.009 1.00 83.19 136 ALA A O 1
ATOM 1031 N N . SER A 1 137 ? 4.785 -0.453 -19.254 1.00 86.00 137 SER A N 1
ATOM 1032 C CA . SER A 1 137 ? 5.530 -1.395 -20.098 1.00 86.00 137 SER A CA 1
ATOM 1033 C C . SER A 1 137 ? 5.360 -1.125 -21.596 1.00 86.00 137 SER A C 1
ATOM 1035 O O . SER A 1 137 ? 6.263 -1.406 -22.372 1.00 86.00 137 SER A O 1
ATOM 1037 N N . THR A 1 138 ? 4.251 -0.504 -22.009 1.00 84.00 138 THR A N 1
ATOM 1038 C CA . THR A 1 138 ? 3.958 -0.219 -23.420 1.00 84.00 138 THR A CA 1
ATOM 1039 C C . THR A 1 138 ? 4.382 1.184 -23.854 1.00 84.00 138 THR A C 1
ATOM 1041 O O . THR A 1 138 ? 3.885 1.691 -24.864 1.00 84.00 138 THR A O 1
ATOM 1044 N N . LYS A 1 139 ? 5.197 1.889 -23.061 1.00 81.44 139 LYS A N 1
ATOM 1045 C CA . LYS A 1 139 ? 5.542 3.292 -23.320 1.00 81.44 139 LYS A CA 1
ATOM 1046 C C . LYS A 1 139 ? 7.013 3.454 -23.678 1.00 81.44 139 LYS A C 1
ATOM 1048 O O . LYS A 1 139 ? 7.879 3.142 -22.865 1.00 81.44 139 LYS A O 1
ATOM 1053 N N . ASP A 1 140 ? 7.253 4.094 -24.823 1.00 81.44 140 ASP A N 1
ATOM 1054 C CA . ASP A 1 140 ? 8.555 4.665 -25.198 1.00 81.44 140 ASP A CA 1
ATOM 1055 C C . ASP A 1 140 ? 9.694 3.625 -25.077 1.00 81.44 140 ASP A C 1
ATOM 1057 O O . ASP A 1 140 ? 9.477 2.443 -25.337 1.00 81.44 140 ASP A O 1
ATOM 1061 N N . ILE A 1 141 ? 10.873 4.041 -24.613 1.00 81.75 141 ILE A N 1
ATOM 1062 C CA . ILE A 1 141 ? 12.068 3.211 -24.409 1.00 81.75 141 ILE A CA 1
ATOM 1063 C C . ILE A 1 141 ? 11.843 1.949 -23.557 1.00 81.75 141 ILE A C 1
ATOM 1065 O O . ILE A 1 141 ? 12.621 1.003 -23.655 1.00 81.75 141 ILE A O 1
ATOM 1069 N N . LEU A 1 142 ? 10.802 1.906 -22.712 1.00 83.06 142 LEU A N 1
ATOM 1070 C CA . LEU A 1 142 ? 10.474 0.698 -21.946 1.00 83.06 142 LEU A CA 1
ATOM 1071 C C . LEU A 1 142 ? 9.812 -0.363 -22.820 1.00 83.06 142 LEU A C 1
ATOM 1073 O O . LEU A 1 142 ? 10.066 -1.542 -22.598 1.00 83.06 142 LEU A O 1
ATOM 1077 N N . ALA A 1 143 ? 8.999 0.042 -23.798 1.00 86.50 143 ALA A N 1
ATOM 1078 C CA . ALA A 1 143 ? 8.387 -0.883 -24.744 1.00 86.50 143 ALA A CA 1
ATOM 1079 C C . ALA A 1 143 ? 9.444 -1.510 -25.655 1.00 86.50 143 ALA A C 1
ATOM 1081 O O . ALA A 1 143 ? 9.412 -2.717 -25.885 1.00 86.50 143 ALA A O 1
ATOM 1082 N N . ASP A 1 144 ? 10.399 -0.700 -26.115 1.00 87.50 144 ASP A N 1
ATOM 1083 C CA . ASP A 1 144 ? 11.514 -1.157 -26.947 1.00 87.50 144 ASP A CA 1
ATOM 1084 C C . ASP A 1 144 ? 12.405 -2.123 -26.156 1.00 87.50 144 ASP A C 1
ATOM 1086 O O . ASP A 1 144 ? 12.660 -3.243 -26.589 1.00 87.50 144 ASP A O 1
ATOM 1090 N N . TRP A 1 145 ? 12.781 -1.765 -24.922 1.00 89.56 145 TRP A N 1
ATOM 1091 C CA . TRP A 1 145 ? 13.555 -2.662 -24.061 1.00 89.56 145 TRP A CA 1
ATOM 1092 C C . TRP A 1 145 ? 12.806 -3.959 -23.732 1.00 89.56 145 TRP A C 1
ATOM 1094 O O . TRP A 1 145 ? 13.384 -5.047 -23.792 1.00 89.56 145 TRP A O 1
ATOM 1104 N N . ALA A 1 146 ? 11.514 -3.864 -23.401 1.00 88.31 146 ALA A N 1
ATOM 1105 C CA . ALA A 1 146 ? 10.688 -5.033 -23.146 1.00 88.31 146 ALA A CA 1
ATOM 1106 C C . ALA A 1 146 ? 10.634 -5.931 -24.384 1.00 88.31 146 ALA A C 1
ATOM 1108 O O . ALA A 1 146 ? 10.710 -7.140 -24.246 1.00 88.31 146 ALA A O 1
ATOM 1109 N N . ARG A 1 147 ? 10.544 -5.386 -25.594 1.00 87.06 147 ARG A N 1
ATOM 1110 C CA . ARG A 1 147 ? 10.542 -6.176 -26.832 1.00 87.06 147 ARG A CA 1
ATOM 1111 C C . ARG A 1 147 ? 11.880 -6.829 -27.135 1.00 87.06 147 ARG A C 1
ATOM 1113 O O . ARG A 1 147 ? 11.915 -8.009 -27.459 1.00 87.06 147 ARG A O 1
ATOM 1120 N N . ASP A 1 148 ? 12.960 -6.073 -27.004 1.00 88.94 148 ASP A N 1
ATOM 1121 C CA . ASP A 1 148 ? 14.235 -6.457 -27.604 1.00 88.94 148 ASP A CA 1
ATOM 1122 C C . ASP A 1 148 ? 15.175 -7.166 -26.622 1.00 88.94 148 ASP A C 1
ATOM 1124 O O . ASP A 1 148 ? 16.134 -7.820 -27.039 1.00 88.94 148 ASP A O 1
ATOM 1128 N N . LYS A 1 149 ? 14.957 -7.004 -25.308 1.00 90.00 149 LYS A N 1
ATOM 1129 C CA . LYS A 1 149 ? 15.900 -7.457 -24.268 1.00 90.00 149 LYS A CA 1
ATOM 1130 C C . LYS A 1 149 ? 15.301 -8.406 -23.246 1.00 90.00 149 LYS A C 1
ATOM 1132 O O . LYS A 1 149 ? 16.008 -9.310 -22.797 1.00 90.00 149 LYS A O 1
ATOM 1137 N N . ALA A 1 150 ? 14.051 -8.200 -22.837 1.00 90.38 150 ALA A N 1
ATOM 1138 C CA . ALA A 1 150 ? 13.468 -9.013 -21.776 1.00 90.38 150 ALA A CA 1
ATOM 1139 C C . ALA A 1 150 ? 13.199 -10.448 -22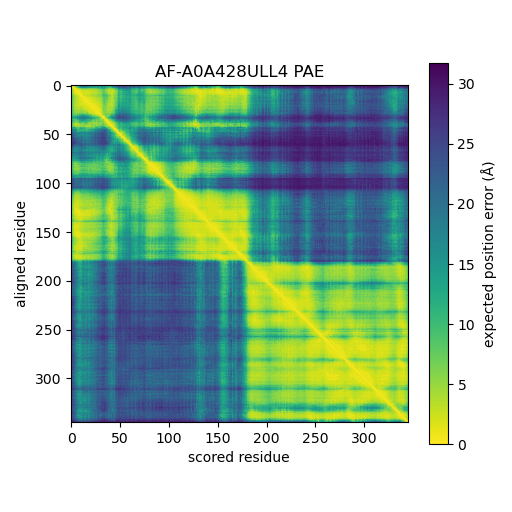.256 1.00 90.38 150 ALA A C 1
ATOM 1141 O O . ALA A 1 150 ? 12.423 -10.686 -23.175 1.00 90.38 150 ALA A O 1
ATOM 1142 N N . GLN A 1 151 ? 13.806 -11.419 -21.580 1.00 93.44 151 GLN A N 1
ATOM 1143 C CA . GLN A 1 151 ? 13.680 -12.847 -21.882 1.00 93.44 151 GLN A CA 1
ATOM 1144 C C . GLN A 1 151 ? 12.548 -13.521 -21.105 1.00 93.44 151 GLN A C 1
ATOM 1146 O O . GLN A 1 151 ? 12.187 -14.652 -21.407 1.00 93.44 151 GLN A O 1
ATOM 1151 N N . SER A 1 152 ? 11.994 -12.854 -20.092 1.00 90.94 152 SER A N 1
ATOM 1152 C CA . SER A 1 152 ? 10.856 -13.351 -19.317 1.00 90.94 152 SER A CA 1
ATOM 1153 C C . SER A 1 152 ? 10.041 -12.203 -18.726 1.00 90.94 152 SER A C 1
ATOM 1155 O O . SER A 1 152 ? 10.579 -11.120 -18.466 1.00 90.94 152 SER A O 1
ATOM 1157 N N . THR A 1 153 ? 8.750 -12.461 -18.513 1.00 91.31 153 THR A N 1
ATOM 1158 C CA . THR A 1 153 ? 7.787 -11.522 -17.926 1.00 91.31 153 THR A CA 1
ATOM 1159 C C . THR A 1 153 ? 7.267 -12.080 -16.607 1.00 91.31 153 THR A C 1
ATOM 1161 O O . THR A 1 153 ? 6.846 -13.231 -16.523 1.00 91.31 153 THR A O 1
ATOM 1164 N N . PHE A 1 154 ? 7.269 -11.253 -15.566 1.00 91.19 154 PHE A N 1
ATOM 1165 C CA . PHE A 1 154 ? 6.705 -11.571 -14.258 1.00 91.19 154 PHE A CA 1
ATOM 1166 C C . PHE A 1 154 ? 5.573 -10.590 -13.969 1.00 91.19 154 PHE A C 1
ATOM 1168 O O . PHE A 1 154 ? 5.791 -9.381 -13.984 1.00 91.19 154 PHE A O 1
ATOM 1175 N N . LEU A 1 155 ? 4.376 -11.094 -13.686 1.00 87.06 155 LEU A N 1
ATOM 1176 C CA . LEU A 1 155 ? 3.241 -10.288 -13.245 1.00 87.06 155 LEU A CA 1
ATOM 1177 C C . LEU A 1 155 ? 3.034 -10.501 -11.748 1.00 87.06 155 LEU A C 1
ATOM 1179 O O . LEU A 1 155 ? 2.678 -11.598 -11.326 1.00 87.06 155 LEU A O 1
ATOM 1183 N N . ASP A 1 156 ? 3.275 -9.460 -10.954 1.00 82.06 156 ASP A N 1
ATOM 1184 C CA . ASP A 1 156 ? 2.981 -9.445 -9.518 1.00 82.06 156 ASP A CA 1
ATOM 1185 C C . ASP A 1 156 ? 1.616 -8.798 -9.268 1.00 82.06 156 ASP A C 1
ATOM 1187 O O . ASP A 1 156 ? 1.244 -7.822 -9.928 1.00 82.06 156 ASP A O 1
ATOM 1191 N N . GLU A 1 157 ? 0.895 -9.319 -8.277 1.00 75.25 157 GLU A N 1
ATOM 1192 C CA . GLU A 1 157 ? -0.533 -9.060 -8.066 1.00 75.25 157 GLU A CA 1
ATOM 1193 C C . GLU A 1 157 ? -1.369 -9.476 -9.295 1.00 75.25 157 GLU A C 1
ATOM 1195 O O . GLU A 1 157 ? -2.311 -8.783 -9.671 1.00 75.25 157 GLU A O 1
ATOM 1200 N N . ALA A 1 158 ? -1.026 -10.601 -9.938 1.00 77.88 158 ALA A N 1
ATOM 1201 C CA . ALA A 1 158 ? -1.677 -11.081 -11.161 1.00 77.88 158 ALA A CA 1
ATOM 1202 C C . ALA A 1 158 ? -3.198 -11.261 -11.012 1.00 77.88 158 ALA A C 1
ATOM 1204 O O . ALA A 1 158 ? -3.929 -11.011 -11.963 1.00 77.88 158 ALA A O 1
ATOM 1205 N N . GLY A 1 159 ? -3.685 -11.594 -9.810 1.00 66.44 159 GLY A N 1
ATOM 1206 C CA . GLY A 1 159 ? -5.123 -11.655 -9.513 1.00 66.44 159 GLY A CA 1
ATOM 1207 C C . GLY A 1 159 ? -5.845 -10.301 -9.598 1.00 66.44 159 GLY A C 1
ATOM 1208 O O . GLY A 1 159 ? -7.065 -10.263 -9.691 1.00 66.44 159 GLY A O 1
ATOM 1209 N N . ALA A 1 160 ? -5.107 -9.187 -9.595 1.00 67.94 160 ALA A N 1
ATOM 1210 C CA . ALA A 1 160 ? -5.633 -7.837 -9.786 1.00 67.94 160 ALA A CA 1
ATOM 1211 C C . ALA A 1 160 ? -5.408 -7.293 -11.211 1.00 67.94 160 ALA A C 1
ATOM 1213 O O . ALA A 1 160 ? -5.757 -6.143 -11.474 1.00 67.94 160 ALA A O 1
ATOM 1214 N N . ILE A 1 161 ? -4.805 -8.073 -12.116 1.00 72.19 161 ILE A N 1
ATOM 1215 C CA . ILE A 1 161 ? -4.523 -7.674 -13.501 1.00 72.19 161 ILE A CA 1
ATOM 1216 C C . ILE A 1 161 ? -5.560 -8.332 -14.409 1.00 72.19 161 ILE A C 1
ATOM 1218 O O . ILE A 1 161 ? -5.704 -9.554 -14.422 1.00 72.19 161 ILE A O 1
ATOM 1222 N N . SER A 1 162 ? -6.280 -7.530 -15.195 1.00 72.50 162 SER A N 1
ATOM 1223 C CA . SER A 1 162 ? -7.214 -8.087 -16.180 1.00 72.50 162 SER A CA 1
ATOM 1224 C C . SER A 1 162 ? -6.462 -8.857 -17.271 1.00 72.50 162 SER A C 1
ATOM 1226 O O . SER A 1 162 ? -5.334 -8.515 -17.624 1.00 72.50 162 SER A O 1
ATOM 1228 N N . MET A 1 163 ? -7.087 -9.877 -17.863 1.00 74.62 163 MET A N 1
ATOM 1229 C CA . MET A 1 163 ? -6.445 -10.665 -18.924 1.00 74.62 163 MET A CA 1
ATOM 1230 C C . MET A 1 163 ? -5.945 -9.801 -20.108 1.00 74.62 163 MET A C 1
ATOM 1232 O O . MET A 1 163 ? -4.793 -9.979 -20.501 1.0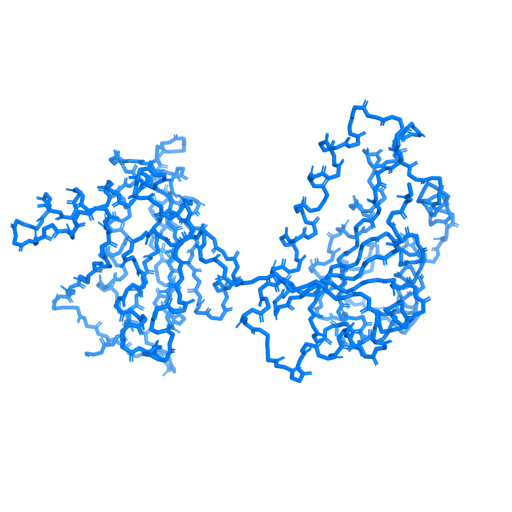0 74.62 163 MET A O 1
ATOM 1236 N N . PRO A 1 164 ? -6.706 -8.814 -20.635 1.00 78.50 164 PRO A N 1
ATOM 1237 C CA . PRO A 1 164 ? -6.193 -7.903 -21.665 1.00 78.50 164 PRO A CA 1
ATOM 1238 C C . PRO A 1 164 ? -4.976 -7.088 -21.212 1.00 78.50 164 PRO A C 1
ATOM 1240 O O . PRO A 1 164 ? -4.065 -6.830 -21.994 1.00 78.50 164 PRO A O 1
ATOM 1243 N N . GLU A 1 165 ? -4.942 -6.689 -19.942 1.00 81.81 165 GLU A N 1
ATOM 1244 C CA . GLU A 1 165 ? -3.834 -5.928 -19.369 1.00 81.81 165 GLU A CA 1
ATOM 1245 C C . GLU A 1 165 ? -2.576 -6.787 -19.166 1.00 81.81 165 GLU A C 1
ATOM 1247 O O . GLU A 1 165 ? -1.463 -6.294 -19.352 1.00 81.81 165 GLU A O 1
ATOM 1252 N N . ALA A 1 166 ? -2.736 -8.077 -18.854 1.00 83.19 166 ALA A N 1
ATOM 1253 C CA . ALA A 1 166 ? -1.635 -9.032 -18.734 1.00 83.19 166 ALA A CA 1
ATOM 1254 C C . ALA A 1 166 ? -0.891 -9.247 -20.064 1.00 83.19 166 ALA A C 1
ATOM 1256 O O . ALA A 1 166 ? 0.323 -9.454 -20.054 1.00 83.19 166 ALA A O 1
ATOM 1257 N N . PHE A 1 167 ? -1.586 -9.133 -21.201 1.00 85.25 167 PHE A N 1
ATOM 1258 C CA . PHE A 1 167 ? -0.980 -9.232 -22.534 1.00 85.25 167 PHE A CA 1
ATOM 1259 C C . PHE A 1 167 ? -0.109 -8.029 -22.911 1.00 85.25 167 PHE A C 1
ATOM 1261 O O . PHE A 1 167 ? 0.737 -8.145 -23.793 1.00 85.25 167 PHE A O 1
ATOM 1268 N N . LEU A 1 168 ? -0.263 -6.879 -22.246 1.00 86.75 168 LEU A N 1
ATOM 1269 C CA . LEU A 1 168 ? 0.517 -5.678 -22.563 1.00 86.75 168 LEU A CA 1
ATOM 1270 C C . LEU A 1 168 ? 2.039 -5.902 -22.415 1.00 86.75 168 LEU A C 1
ATOM 1272 O O . LEU A 1 168 ? 2.762 -5.664 -23.383 1.00 86.75 168 LEU A O 1
ATOM 1276 N N . PRO A 1 169 ? 2.551 -6.390 -21.266 1.00 86.00 169 PRO A N 1
ATOM 1277 C CA . PRO A 1 169 ? 3.962 -6.760 -21.113 1.00 86.00 169 PRO A CA 1
ATOM 1278 C C . PRO A 1 169 ? 4.299 -8.174 -21.621 1.00 86.00 169 PRO A C 1
ATOM 1280 O O . PRO A 1 169 ? 5.461 -8.579 -21.562 1.00 86.00 169 PRO A O 1
ATOM 1283 N N . TRP A 1 170 ? 3.306 -8.951 -22.064 1.00 87.94 170 TRP A N 1
ATOM 1284 C CA . TRP A 1 170 ? 3.462 -10.336 -22.515 1.00 87.94 170 TRP A CA 1
ATOM 1285 C C . TRP A 1 170 ? 2.820 -10.542 -23.890 1.00 87.94 170 TRP A C 1
ATOM 1287 O O . TRP A 1 170 ? 1.761 -11.148 -24.030 1.00 87.94 170 TRP A O 1
ATOM 1297 N N . PHE A 1 171 ? 3.464 -9.995 -24.918 1.00 78.44 171 PHE A N 1
ATOM 1298 C CA . PHE A 1 171 ? 2.921 -9.964 -26.281 1.00 78.44 171 PHE A CA 1
ATOM 1299 C C . PHE A 1 171 ? 3.599 -10.942 -27.255 1.00 78.44 171 PHE A C 1
ATOM 1301 O O . PHE A 1 171 ? 3.145 -11.096 -28.383 1.00 78.44 171 PHE A O 1
ATOM 1308 N N . ASP A 1 172 ? 4.697 -11.580 -26.854 1.00 80.75 172 ASP A N 1
ATOM 1309 C CA . ASP A 1 172 ? 5.602 -12.357 -27.717 1.00 80.75 172 ASP A CA 1
ATOM 1310 C C . ASP A 1 172 ? 5.771 -13.820 -27.270 1.00 80.75 172 ASP A C 1
ATOM 1312 O O . ASP A 1 172 ? 6.622 -14.537 -27.790 1.00 80.75 172 ASP A O 1
ATOM 1316 N N . GLY A 1 173 ? 4.972 -14.277 -26.300 1.00 79.56 173 GLY A N 1
ATOM 1317 C CA . GLY A 1 173 ? 4.968 -15.672 -25.851 1.00 79.56 173 GLY A CA 1
ATOM 1318 C C . GLY A 1 173 ? 6.196 -16.094 -25.039 1.00 79.56 173 GLY A C 1
ATOM 1319 O O . GLY A 1 173 ? 6.371 -17.286 -24.785 1.00 79.56 173 GLY A O 1
ATOM 1320 N N . ARG A 1 174 ? 7.038 -15.149 -24.597 1.00 88.94 174 ARG A N 1
ATOM 1321 C CA . ARG A 1 174 ? 8.174 -15.443 -23.706 1.00 88.94 174 ARG A CA 1
ATOM 1322 C C . ARG A 1 174 ? 7.710 -16.099 -22.390 1.00 88.94 174 ARG A C 1
ATOM 1324 O O . ARG A 1 174 ? 6.546 -15.940 -22.021 1.00 88.94 174 ARG A O 1
ATOM 1331 N N . PRO A 1 175 ? 8.588 -16.777 -21.629 1.00 91.38 175 PRO A N 1
ATOM 1332 C CA . PRO A 1 175 ? 8.243 -17.303 -20.309 1.00 91.38 175 PRO A CA 1
ATOM 1333 C C . PRO A 1 175 ? 7.523 -16.276 -19.422 1.00 91.38 175 PRO A C 1
ATOM 1335 O O . PRO A 1 175 ? 8.031 -15.173 -19.202 1.00 91.38 175 PRO A O 1
ATOM 1338 N N . LEU A 1 176 ? 6.345 -16.658 -18.920 1.00 86.44 176 LEU A N 1
ATOM 1339 C CA . LEU A 1 176 ? 5.473 -15.833 -18.088 1.00 86.44 176 LEU A CA 1
ATOM 1340 C C . LEU A 1 176 ? 5.327 -16.451 -16.698 1.00 86.44 176 LEU A C 1
ATOM 1342 O O . LEU A 1 176 ? 4.939 -17.611 -16.566 1.00 86.44 176 LEU A O 1
ATOM 1346 N N . VAL A 1 177 ? 5.582 -15.657 -15.663 1.00 85.06 177 VAL A N 1
ATOM 1347 C CA . VAL A 1 177 ? 5.315 -16.021 -14.269 1.00 85.06 177 VAL A CA 1
ATOM 1348 C C . VAL A 1 177 ? 4.201 -15.134 -13.733 1.00 85.06 177 VAL A C 1
ATOM 1350 O O . VAL A 1 177 ? 4.328 -13.911 -13.716 1.00 85.06 177 VAL A O 1
ATOM 1353 N N . LEU A 1 178 ? 3.118 -15.753 -13.270 1.00 79.50 178 LEU A N 1
ATOM 1354 C CA . LEU A 1 178 ? 1.9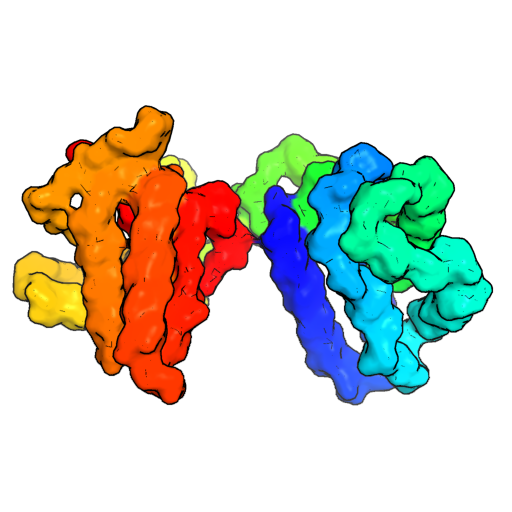93 -15.074 -12.632 1.00 79.50 178 LEU A CA 1
ATOM 1355 C C . LEU A 1 178 ? 2.071 -15.295 -11.120 1.00 79.50 178 LEU A C 1
ATOM 1357 O O . LEU A 1 178 ? 1.963 -16.423 -10.645 1.00 79.50 178 LEU A O 1
ATOM 1361 N N . ALA A 1 179 ? 2.265 -14.224 -10.359 1.00 75.62 179 ALA A N 1
ATOM 1362 C CA . ALA A 1 179 ? 2.267 -14.244 -8.903 1.00 75.62 179 ALA A CA 1
ATOM 1363 C C . ALA A 1 179 ? 1.057 -13.455 -8.392 1.00 75.62 179 ALA A C 1
ATOM 1365 O O . ALA A 1 179 ? 0.932 -12.265 -8.674 1.00 75.62 179 ALA A O 1
ATOM 1366 N N . GLY A 1 180 ? 0.151 -14.088 -7.638 1.00 65.50 180 GLY A N 1
ATOM 1367 C CA . GLY A 1 180 ? -1.004 -13.344 -7.123 1.00 65.50 180 GLY A CA 1
ATOM 1368 C C . GLY A 1 180 ? -2.106 -14.084 -6.369 1.00 65.50 180 GLY A C 1
ATOM 1369 O O . GLY A 1 180 ? -3.006 -13.401 -5.904 1.00 65.50 180 GLY A O 1
ATOM 1370 N N . ASP A 1 181 ? -2.066 -15.410 -6.218 1.00 58.44 181 ASP A N 1
ATOM 1371 C CA . ASP A 1 181 ? -3.290 -16.137 -5.825 1.00 58.44 181 ASP A CA 1
ATOM 1372 C C . ASP A 1 181 ? -3.475 -16.339 -4.309 1.00 58.44 181 ASP A C 1
ATOM 1374 O O . ASP A 1 181 ? -4.585 -16.319 -3.789 1.00 58.44 181 ASP A O 1
ATOM 1378 N N . ARG A 1 182 ? -2.384 -16.487 -3.543 1.00 64.12 182 ARG A N 1
ATOM 1379 C CA . ARG A 1 182 ? -2.487 -16.825 -2.112 1.00 64.12 182 ARG A CA 1
ATOM 1380 C C . ARG A 1 182 ? -2.513 -15.577 -1.232 1.00 64.12 182 ARG A C 1
ATOM 1382 O O . ARG A 1 182 ? -1.505 -14.861 -1.120 1.00 64.12 182 ARG A O 1
ATOM 1389 N N . GLN A 1 183 ? -3.637 -15.341 -0.552 1.00 68.12 183 GLN A N 1
ATOM 1390 C CA . GLN A 1 183 ? -3.746 -14.301 0.468 1.00 68.12 183 GLN A CA 1
ATOM 1391 C C . GLN A 1 183 ? -2.760 -14.617 1.595 1.00 68.12 183 GLN A C 1
ATOM 1393 O O . GLN A 1 183 ? -2.858 -15.638 2.254 1.00 68.12 183 GLN A O 1
ATOM 1398 N N . ASN A 1 184 ? -1.778 -13.742 1.801 1.00 72.62 184 ASN A N 1
ATOM 1399 C CA . ASN A 1 184 ? -0.748 -13.883 2.841 1.00 72.62 184 ASN A CA 1
ATOM 1400 C C . ASN A 1 184 ? -0.680 -12.643 3.745 1.00 72.62 184 ASN A C 1
ATOM 1402 O O . ASN A 1 184 ? 0.325 -12.402 4.419 1.00 72.62 184 ASN A O 1
ATOM 1406 N N . ARG A 1 185 ? -1.670 -11.748 3.674 1.00 74.56 185 ARG A N 1
ATOM 1407 C CA . ARG A 1 185 ? -1.594 -10.396 4.256 1.00 74.56 185 ARG A CA 1
ATOM 1408 C C . ARG A 1 185 ? -2.656 -10.156 5.315 1.00 74.56 185 ARG A C 1
ATOM 1410 O O . ARG A 1 185 ? -2.312 -9.543 6.324 1.00 74.56 185 ARG A O 1
ATOM 1417 N N . ILE A 1 186 ? -3.878 -10.618 5.085 1.00 82.12 186 ILE A N 1
ATOM 1418 C CA . ILE A 1 186 ? -5.016 -10.461 5.995 1.00 82.12 186 ILE A CA 1
ATOM 1419 C C . ILE A 1 186 ? -5.051 -11.670 6.930 1.00 82.12 186 ILE A C 1
ATOM 1421 O O . ILE A 1 186 ? -4.793 -12.779 6.494 1.00 82.12 186 ILE A O 1
ATOM 1425 N N . VAL A 1 187 ? -5.298 -11.462 8.220 1.00 87.31 187 VAL A N 1
ATOM 1426 C CA . VAL A 1 187 ? -5.457 -12.574 9.171 1.00 87.31 187 VAL A CA 1
ATOM 1427 C C . VAL A 1 187 ? -6.631 -13.472 8.756 1.00 87.31 187 VAL A C 1
ATOM 1429 O O . VAL A 1 187 ? -7.634 -12.950 8.267 1.00 87.31 187 VAL A O 1
ATOM 1432 N N . ASN A 1 188 ? -6.534 -14.786 8.981 1.00 89.94 188 ASN A N 1
ATOM 1433 C CA . ASN A 1 188 ? -7.625 -15.732 8.729 1.00 89.94 188 ASN A CA 1
ATOM 1434 C C . ASN A 1 188 ? -8.926 -15.211 9.345 1.00 89.94 188 ASN A C 1
ATOM 1436 O O . ASN A 1 188 ? -8.945 -14.807 10.511 1.00 89.94 188 ASN A O 1
ATOM 1440 N N . GLY A 1 189 ? -10.011 -15.221 8.575 1.00 87.50 189 GLY A N 1
ATOM 1441 C CA . GLY A 1 189 ? -11.297 -14.659 8.993 1.00 87.50 189 GLY A CA 1
ATOM 1442 C C . GLY A 1 189 ? -11.503 -13.183 8.647 1.00 87.50 189 GLY A C 1
ATOM 1443 O O . GLY A 1 189 ? -12.644 -12.742 8.531 1.00 87.50 189 GLY A O 1
ATOM 1444 N N . GLY A 1 190 ? -10.432 -12.415 8.434 1.00 86.06 190 GLY A N 1
ATOM 1445 C CA . GLY A 1 190 ? -10.520 -10.972 8.202 1.00 86.06 190 GLY A CA 1
ATOM 1446 C C . GLY A 1 190 ? -11.114 -10.601 6.840 1.00 86.06 190 GLY A C 1
ATOM 1447 O O . GLY A 1 190 ? -11.634 -9.499 6.683 1.00 86.06 190 GLY A O 1
ATOM 1448 N N . PHE A 1 191 ? -11.051 -11.513 5.866 1.00 85.44 191 PHE A N 1
ATOM 1449 C CA . PHE A 1 191 ? -11.640 -11.347 4.534 1.00 85.44 191 PHE A CA 1
ATOM 1450 C C . PHE A 1 191 ? -12.958 -12.117 4.355 1.00 85.44 191 PHE A C 1
ATOM 1452 O O . PHE A 1 191 ? -13.658 -11.879 3.375 1.00 85.44 191 PHE A O 1
ATOM 1459 N N . ASP A 1 192 ? -13.333 -12.985 5.302 1.00 86.69 192 ASP A N 1
ATOM 1460 C CA . ASP A 1 192 ? -14.484 -13.891 5.172 1.00 86.69 192 ASP A CA 1
ATOM 1461 C C . ASP A 1 192 ? -15.771 -13.147 4.816 1.00 86.69 192 ASP A C 1
ATOM 1463 O O . ASP A 1 192 ? -16.441 -13.520 3.859 1.00 86.69 192 ASP A O 1
ATOM 1467 N N . LEU A 1 193 ? -16.067 -12.058 5.534 1.00 82.94 193 LEU A N 1
ATOM 1468 C CA . LEU A 1 193 ? -17.274 -11.260 5.313 1.00 82.94 193 LEU A CA 1
ATOM 1469 C C . LEU A 1 193 ? -17.295 -10.616 3.920 1.00 82.94 193 LEU A C 1
ATOM 1471 O O . LEU A 1 193 ? -18.321 -10.607 3.248 1.00 82.94 193 LEU A O 1
ATOM 1475 N N . ALA A 1 194 ? -16.159 -10.072 3.477 1.00 81.12 194 ALA A N 1
ATOM 1476 C CA . ALA A 1 194 ? -16.067 -9.457 2.158 1.00 81.12 194 ALA A CA 1
ATOM 1477 C C . ALA A 1 194 ? -16.168 -10.509 1.046 1.00 81.12 194 ALA A C 1
ATOM 1479 O O . ALA A 1 194 ? -16.832 -10.261 0.045 1.00 81.12 194 ALA A O 1
ATOM 1480 N N . ARG A 1 195 ? -15.554 -11.685 1.233 1.00 83.50 195 ARG A N 1
ATOM 1481 C CA . ARG A 1 195 ? -15.668 -12.824 0.316 1.00 83.50 195 ARG A CA 1
ATOM 1482 C C . ARG A 1 195 ? -17.115 -13.290 0.190 1.00 83.50 195 ARG A C 1
ATOM 1484 O O . ARG A 1 195 ? -17.597 -13.442 -0.920 1.00 83.50 195 ARG A O 1
ATOM 1491 N N . GLU A 1 196 ? -17.807 -13.469 1.311 1.00 85.88 196 GLU A N 1
ATOM 1492 C CA . GLU A 1 196 ? -19.197 -13.938 1.335 1.00 85.88 196 GLU A CA 1
ATOM 1493 C C . GLU A 1 196 ? -20.157 -12.961 0.641 1.00 85.88 196 GLU A C 1
ATOM 1495 O O . GLU A 1 196 ? -21.037 -13.390 -0.100 1.00 85.88 196 GLU A O 1
ATOM 1500 N N . ILE A 1 197 ? -19.970 -11.652 0.843 1.00 82.75 197 ILE A N 1
ATOM 1501 C CA . ILE A 1 197 ? -20.873 -10.626 0.304 1.00 82.75 197 ILE A CA 1
ATOM 1502 C C . ILE A 1 197 ? -20.536 -10.253 -1.145 1.00 82.75 197 ILE A C 1
ATOM 1504 O O . ILE A 1 197 ? -21.438 -10.128 -1.970 1.00 82.75 197 ILE A O 1
ATOM 1508 N N . PHE A 1 198 ? -19.259 -10.008 -1.450 1.00 77.75 198 PHE A N 1
ATOM 1509 C CA . PHE A 1 198 ? -18.843 -9.387 -2.715 1.00 77.75 198 PHE A CA 1
ATOM 1510 C C . PHE A 1 198 ? -18.209 -10.356 -3.708 1.00 77.75 198 PHE A C 1
ATOM 1512 O O . PHE A 1 198 ? -18.155 -10.027 -4.888 1.00 77.75 198 PHE A O 1
ATOM 1519 N N . TYR A 1 199 ? -17.729 -11.512 -3.243 1.00 79.12 199 TYR A N 1
ATOM 1520 C CA . TYR A 1 199 ? -17.023 -12.488 -4.076 1.00 79.12 199 TYR A CA 1
ATOM 1521 C C . TYR A 1 199 ? -17.528 -13.925 -3.853 1.00 79.12 199 TYR A C 1
ATOM 1523 O O . TYR A 1 199 ? -16.721 -14.830 -3.592 1.00 79.12 199 TYR A O 1
ATOM 1531 N N . PRO A 1 200 ? -18.852 -14.174 -3.901 1.00 81.81 200 PRO A N 1
ATOM 1532 C CA . PRO A 1 200 ? -19.404 -15.504 -3.643 1.00 81.81 200 PRO A CA 1
ATOM 1533 C C . PRO A 1 200 ? -18.862 -16.567 -4.613 1.00 81.81 200 PRO A C 1
ATOM 1535 O O . PRO A 1 200 ? -18.725 -17.733 -4.246 1.00 81.81 200 PRO A O 1
ATOM 1538 N N . GLU A 1 201 ? -18.485 -16.172 -5.830 1.00 79.88 201 GLU A N 1
ATOM 1539 C CA . GLU A 1 201 ? -17.896 -17.032 -6.858 1.00 79.88 201 GLU A CA 1
ATOM 1540 C C . GLU A 1 201 ? -16.515 -17.584 -6.494 1.00 79.88 201 GLU A C 1
ATOM 1542 O O . GLU A 1 201 ? -16.093 -18.605 -7.054 1.00 79.88 201 GLU A O 1
ATOM 1547 N N . LEU A 1 202 ? -15.812 -16.931 -5.561 1.00 75.12 202 LEU A N 1
ATOM 1548 C CA . LEU A 1 202 ? -14.540 -17.433 -5.063 1.00 75.12 202 LEU A CA 1
ATOM 1549 C C . LEU A 1 202 ? -14.733 -18.703 -4.238 1.00 75.12 202 LEU A C 1
ATOM 1551 O O . LEU A 1 202 ? -13.835 -19.535 -4.264 1.00 75.12 202 LEU A O 1
ATOM 1555 N N . GLY A 1 203 ? -15.882 -18.887 -3.570 1.00 74.19 203 GLY A N 1
ATOM 1556 C CA . GLY A 1 203 ? -16.231 -20.117 -2.849 1.00 74.19 203 GLY A CA 1
ATOM 1557 C C . GLY A 1 203 ? -15.035 -20.752 -2.127 1.00 74.19 203 GLY A C 1
ATOM 1558 O O . GLY A 1 203 ? -14.322 -20.069 -1.388 1.00 74.19 203 GLY A O 1
ATOM 1559 N N . ASP A 1 204 ? -14.785 -22.029 -2.414 1.00 76.88 204 ASP A N 1
ATOM 1560 C CA . ASP A 1 204 ? -13.656 -22.810 -1.879 1.00 76.88 204 ASP A CA 1
ATOM 1561 C C . ASP A 1 204 ? -12.344 -22.639 -2.670 1.00 76.88 204 ASP A C 1
ATOM 1563 O O . ASP A 1 204 ? -11.332 -23.250 -2.343 1.00 76.88 204 ASP A O 1
ATOM 1567 N N . LYS A 1 205 ? -12.339 -21.819 -3.728 1.00 75.81 205 LYS A N 1
ATOM 1568 C CA . LYS A 1 205 ? -11.144 -21.530 -4.543 1.00 75.81 205 LYS A CA 1
ATOM 1569 C C . LYS A 1 205 ? -10.216 -20.516 -3.874 1.00 75.81 205 LYS A C 1
ATOM 1571 O O . LYS A 1 205 ? -9.075 -20.371 -4.296 1.00 75.81 205 LYS A O 1
ATOM 1576 N N . PHE A 1 206 ? -10.703 -19.792 -2.867 1.00 75.75 206 PHE A N 1
ATOM 1577 C CA . PHE A 1 206 ? -9.901 -18.861 -2.084 1.00 75.75 206 PHE A CA 1
ATOM 1578 C C . PHE A 1 206 ? -9.317 -19.559 -0.856 1.00 75.75 206 PHE A C 1
ATOM 1580 O O . PHE A 1 206 ? -10.061 -20.038 -0.001 1.00 75.75 206 PHE A O 1
ATOM 1587 N N . GLU A 1 207 ? -7.990 -19.543 -0.733 1.00 77.19 207 GLU A N 1
ATOM 1588 C CA . GLU A 1 207 ? -7.285 -20.092 0.424 1.00 77.19 207 GLU A CA 1
ATOM 1589 C C . GLU A 1 207 ? -6.374 -19.038 1.067 1.00 77.19 207 GLU A C 1
ATOM 1591 O O . GLU A 1 207 ? -5.548 -18.392 0.409 1.00 77.19 207 GLU A O 1
ATOM 1596 N N . ASP A 1 208 ? -6.494 -18.898 2.386 1.00 81.06 208 ASP A N 1
ATOM 1597 C CA . ASP A 1 208 ? -5.526 -18.164 3.189 1.00 81.06 208 ASP A CA 1
ATOM 1598 C C . ASP A 1 208 ? -4.220 -18.964 3.306 1.00 81.06 208 ASP A C 1
ATOM 1600 O O . ASP A 1 208 ? -4.212 -20.159 3.591 1.00 81.06 208 ASP A O 1
ATOM 1604 N N . GLY A 1 209 ? -3.081 -18.302 3.121 1.00 80.50 209 GLY A N 1
ATOM 1605 C CA . GLY A 1 209 ? -1.778 -18.915 3.354 1.00 80.50 209 GLY A CA 1
ATOM 1606 C C . GLY A 1 209 ? -1.411 -19.016 4.832 1.00 80.50 209 GLY A C 1
ATOM 1607 O O . GLY A 1 209 ? -1.938 -18.301 5.679 1.00 80.50 209 GLY A O 1
ATOM 1608 N N . ASP A 1 210 ? -0.406 -19.835 5.148 1.00 84.88 210 ASP A N 1
ATOM 1609 C CA . ASP A 1 210 ? 0.066 -20.077 6.523 1.00 84.88 210 ASP A CA 1
ATOM 1610 C C . ASP A 1 210 ? 0.436 -18.787 7.288 1.00 84.88 210 ASP A C 1
ATOM 1612 O O . ASP A 1 210 ? 0.375 -18.725 8.517 1.00 84.88 210 ASP A O 1
ATOM 1616 N N . GLN A 1 211 ? 0.813 -17.724 6.566 1.00 83.69 211 GLN A N 1
ATOM 1617 C CA . GLN A 1 211 ? 1.141 -16.407 7.131 1.00 83.69 211 GLN A CA 1
ATOM 1618 C C . GLN A 1 211 ? -0.083 -15.628 7.636 1.00 83.69 211 GLN A C 1
ATOM 1620 O O . GLN A 1 211 ? 0.070 -14.592 8.294 1.00 83.69 211 GLN A O 1
ATOM 1625 N N . CYS A 1 212 ? -1.289 -16.073 7.305 1.00 84.44 212 CYS A N 1
ATOM 1626 C CA . CYS A 1 212 ? -2.551 -15.491 7.748 1.00 84.44 212 CYS A CA 1
ATOM 1627 C C . CYS A 1 212 ? -3.039 -16.100 9.068 1.00 84.44 212 CYS A C 1
ATOM 1629 O O . CYS A 1 212 ? -3.896 -15.509 9.724 1.00 84.44 212 CYS A O 1
ATOM 1631 N N . ALA A 1 213 ? -2.445 -17.213 9.520 1.00 89.44 213 ALA A N 1
ATOM 1632 C CA . ALA A 1 213 ? -2.780 -17.830 10.797 1.00 89.44 213 ALA A CA 1
ATOM 1633 C C . ALA A 1 213 ? -2.721 -16.812 11.949 1.00 89.44 213 ALA A C 1
ATOM 1635 O O . ALA A 1 213 ? -1.775 -16.028 12.066 1.00 89.44 213 ALA A O 1
ATOM 1636 N N . VAL A 1 214 ? -3.711 -16.861 12.845 1.00 89.56 214 VAL A N 1
ATOM 1637 C CA . VAL A 1 214 ? -3.842 -15.928 13.980 1.00 89.56 214 VAL A CA 1
ATOM 1638 C C . VAL A 1 214 ? -2.572 -15.893 14.841 1.00 89.56 214 VAL A C 1
ATOM 1640 O O . VAL A 1 214 ? -2.123 -14.824 15.248 1.00 89.56 214 VAL A O 1
ATOM 1643 N N . SER A 1 215 ? -1.911 -17.039 15.027 1.00 89.56 215 SER A N 1
ATOM 1644 C CA . SER A 1 215 ? -0.641 -17.151 15.762 1.00 89.56 215 SER A CA 1
ATOM 1645 C C . SER A 1 215 ? 0.521 -16.370 15.132 1.00 89.56 215 SER A C 1
ATOM 1647 O O . SER A 1 215 ? 1.464 -15.998 15.827 1.00 89.56 215 SER A O 1
ATOM 1649 N N . LYS A 1 216 ? 0.463 -16.088 13.824 1.00 87.56 216 LYS A N 1
ATOM 1650 C CA . LYS A 1 216 ? 1.434 -15.262 13.089 1.00 87.56 216 LYS A CA 1
ATOM 1651 C C . LYS A 1 216 ? 1.032 -13.782 13.045 1.00 87.56 216 LYS A C 1
ATOM 1653 O O . LYS A 1 216 ? 1.776 -12.966 12.503 1.00 87.56 216 LYS A O 1
ATOM 1658 N N . ARG A 1 217 ? -0.124 -13.419 13.617 1.00 85.38 217 ARG A N 1
ATOM 1659 C CA . ARG A 1 217 ? -0.720 -12.072 13.596 1.00 85.38 217 ARG A CA 1
ATOM 1660 C C . ARG A 1 217 ? -1.069 -11.589 15.008 1.00 85.38 217 ARG A C 1
ATOM 1662 O O . ARG A 1 217 ? -2.237 -11.334 15.296 1.00 85.38 217 ARG A O 1
ATOM 1669 N N . PRO A 1 218 ? -0.070 -11.376 15.884 1.00 82.94 218 PRO A N 1
ATOM 1670 C CA . PRO A 1 218 ? -0.316 -10.989 17.274 1.00 82.94 218 PRO A CA 1
ATOM 1671 C C . PRO A 1 218 ? -1.119 -9.686 17.404 1.00 82.94 218 PRO A C 1
ATOM 1673 O O . PRO A 1 218 ? -1.945 -9.571 18.306 1.00 82.94 218 PRO A O 1
ATOM 1676 N N . GLY A 1 219 ? -0.948 -8.737 16.473 1.00 80.44 219 GLY A N 1
ATOM 1677 C CA . GLY A 1 219 ? -1.727 -7.495 16.443 1.00 80.44 219 GLY A CA 1
ATOM 1678 C C . GLY A 1 219 ? -3.237 -7.715 16.283 1.00 80.44 219 GLY A C 1
ATOM 1679 O O . GLY A 1 219 ? -4.023 -6.989 16.886 1.00 80.44 219 GLY A O 1
ATOM 1680 N N . ALA A 1 220 ? -3.654 -8.750 15.545 1.00 84.38 220 ALA A N 1
ATOM 1681 C CA . ALA A 1 220 ? -5.066 -9.078 15.356 1.00 84.38 220 ALA A CA 1
ATOM 1682 C C . ALA A 1 220 ? -5.694 -9.631 16.647 1.00 84.38 220 ALA A C 1
ATOM 1684 O O . ALA A 1 220 ? -6.750 -9.167 17.070 1.00 84.38 220 ALA A O 1
ATOM 1685 N N . SER A 1 221 ? -5.005 -10.551 17.331 1.00 85.50 221 SER A N 1
ATOM 1686 C CA . SER A 1 221 ? -5.449 -11.074 18.633 1.00 85.50 221 SER A CA 1
ATOM 1687 C C . SER A 1 221 ? -5.463 -9.998 19.721 1.00 85.50 221 SER A C 1
ATOM 1689 O O . SER A 1 221 ? -6.347 -9.985 20.579 1.00 85.50 221 SER A O 1
ATOM 1691 N N . GLN A 1 222 ? -4.492 -9.079 19.694 1.00 84.75 222 GLN A N 1
ATOM 1692 C CA . GLN A 1 222 ? -4.442 -7.930 20.600 1.00 84.75 222 GLN A CA 1
ATOM 1693 C C . GLN A 1 222 ? -5.622 -6.986 20.375 1.00 84.75 222 GLN A C 1
ATOM 1695 O O . GLN A 1 222 ? -6.252 -6.575 21.350 1.00 84.75 222 GLN A O 1
ATOM 1700 N N . LEU A 1 223 ? -5.950 -6.686 19.113 1.00 84.75 223 LEU A N 1
ATOM 1701 C CA . LEU A 1 223 ? -7.116 -5.883 18.756 1.00 84.75 223 LEU A CA 1
ATOM 1702 C C . LEU A 1 223 ? -8.406 -6.534 19.259 1.00 84.75 223 LEU A C 1
ATOM 1704 O O . LEU A 1 223 ? -9.165 -5.878 19.963 1.00 84.75 223 LEU A O 1
ATOM 1708 N N . GLU A 1 224 ? -8.635 -7.816 18.967 1.00 88.75 224 GLU A N 1
ATOM 1709 C CA . GLU A 1 224 ? -9.831 -8.524 19.438 1.00 88.75 224 GLU A CA 1
ATOM 1710 C C . GLU A 1 224 ? -9.923 -8.519 20.971 1.00 88.75 224 GLU A C 1
ATOM 1712 O O . GLU A 1 224 ? -10.964 -8.189 21.542 1.00 88.75 224 GLU A O 1
ATOM 1717 N N . SER A 1 225 ? -8.815 -8.820 21.653 1.00 87.31 225 SER A N 1
ATOM 1718 C CA . SER A 1 225 ? -8.759 -8.803 23.117 1.00 87.31 225 SER A CA 1
ATOM 1719 C C . SER A 1 225 ? -9.061 -7.416 23.681 1.00 87.31 225 SER A C 1
ATOM 1721 O O . SER A 1 225 ? -9.746 -7.291 24.694 1.00 87.31 225 SER A O 1
ATOM 1723 N N . TRP A 1 226 ? -8.549 -6.364 23.042 1.00 86.38 226 TRP A N 1
ATOM 1724 C CA . TRP A 1 226 ? -8.824 -4.987 23.429 1.00 86.38 226 TRP A CA 1
ATOM 1725 C C . TRP A 1 226 ? -10.297 -4.634 23.220 1.00 86.38 226 TRP A C 1
ATOM 1727 O O . TRP A 1 226 ? -10.938 -4.178 24.163 1.00 86.38 226 TRP A O 1
ATOM 1737 N N . VAL A 1 227 ? -10.847 -4.919 22.037 1.00 86.12 227 VAL A N 1
ATOM 1738 C CA . VAL A 1 227 ? -12.250 -4.661 21.689 1.00 86.12 227 VAL A CA 1
ATOM 1739 C C . VAL A 1 227 ? -13.182 -5.351 22.683 1.00 86.12 227 VAL A C 1
ATOM 1741 O O . VAL A 1 227 ? -14.065 -4.706 23.234 1.00 86.12 227 VAL A O 1
ATOM 1744 N N . ARG A 1 228 ? -12.946 -6.625 23.003 1.00 88.50 228 ARG A N 1
ATOM 1745 C CA . ARG A 1 228 ? -13.771 -7.374 23.965 1.00 88.50 228 ARG A CA 1
ATOM 1746 C C . ARG A 1 228 ? -13.683 -6.837 25.396 1.00 88.50 228 ARG A C 1
ATOM 1748 O O . ARG A 1 228 ? -14.652 -6.941 26.139 1.00 88.50 228 ARG A O 1
ATOM 1755 N N . ARG A 1 229 ? -12.545 -6.250 25.792 1.00 87.31 229 ARG A N 1
ATOM 1756 C CA . ARG A 1 229 ? -12.420 -5.561 27.091 1.00 87.31 229 ARG A CA 1
ATOM 1757 C C . ARG A 1 229 ? -13.186 -4.242 27.121 1.00 87.31 229 ARG A C 1
ATOM 1759 O O . ARG A 1 229 ? -13.740 -3.907 28.158 1.00 87.31 229 ARG A O 1
ATOM 1766 N N . GLN A 1 230 ? -13.184 -3.495 26.016 1.00 83.38 230 GLN A N 1
ATOM 1767 C CA . GLN A 1 230 ? -13.906 -2.221 25.931 1.00 83.38 230 GLN A CA 1
ATOM 1768 C C . GLN A 1 230 ? -15.418 -2.422 25.761 1.00 83.38 230 GLN A C 1
ATOM 1770 O O . GLN A 1 230 ? -16.205 -1.633 26.273 1.00 83.38 230 GLN A O 1
ATOM 1775 N N . PHE A 1 231 ? -15.825 -3.484 25.064 1.00 83.75 231 PHE A N 1
ATOM 1776 C CA . PHE A 1 231 ? -17.211 -3.756 24.696 1.00 83.75 231 PHE A CA 1
ATOM 1777 C C . PHE A 1 231 ? -17.605 -5.169 25.141 1.00 83.75 231 PHE A C 1
ATOM 1779 O O . PHE A 1 231 ? -17.410 -6.148 24.417 1.00 83.75 231 PHE A O 1
ATOM 1786 N N . SER A 1 232 ? -18.194 -5.272 26.335 1.00 79.62 232 SER A N 1
ATOM 1787 C CA . SER A 1 232 ? -18.545 -6.546 26.987 1.00 79.62 232 SER A CA 1
ATOM 1788 C C . SER A 1 232 ? -19.534 -7.419 26.201 1.00 79.62 232 SER A C 1
ATOM 1790 O O . SER A 1 232 ? -19.591 -8.625 26.424 1.00 79.62 232 SER A O 1
ATOM 1792 N N . GLY A 1 233 ? -20.290 -6.837 25.263 1.00 83.56 233 GLY A N 1
ATOM 1793 C CA . GLY A 1 233 ? -21.247 -7.548 24.407 1.00 83.56 233 GLY A CA 1
ATOM 1794 C C . GLY A 1 233 ? -20.655 -8.186 23.144 1.00 83.56 233 GLY A C 1
ATOM 1795 O O . GLY A 1 233 ? -21.384 -8.861 22.416 1.00 83.56 233 GLY A O 1
ATOM 1796 N N . ILE A 1 234 ? -19.366 -7.982 22.846 1.00 85.38 234 ILE A N 1
ATOM 1797 C CA . ILE A 1 234 ? -18.759 -8.515 21.619 1.00 85.38 234 ILE A CA 1
ATOM 1798 C C . ILE A 1 234 ? -18.408 -9.994 21.781 1.00 85.38 234 ILE A C 1
ATOM 1800 O O . ILE A 1 234 ? -17.580 -10.388 22.610 1.00 85.38 234 ILE A O 1
ATOM 1804 N N . LYS A 1 235 ? -19.046 -10.819 20.943 1.00 87.94 235 LYS A N 1
ATOM 1805 C CA . LYS A 1 235 ? -18.762 -12.251 20.841 1.00 87.94 235 LYS A CA 1
ATOM 1806 C C . LYS A 1 235 ? -17.342 -12.467 20.298 1.00 87.94 235 LYS A C 1
ATOM 1808 O O . LYS A 1 235 ? -16.916 -11.714 19.424 1.00 87.94 235 LYS A O 1
ATOM 1813 N N . PRO A 1 236 ? -16.610 -13.474 20.801 1.00 89.12 236 PRO A N 1
ATOM 1814 C CA . PRO A 1 236 ? -15.322 -13.840 20.227 1.00 89.12 236 PRO A CA 1
ATOM 1815 C C . PRO A 1 236 ? -15.488 -14.323 18.784 1.00 89.12 236 PRO A C 1
ATOM 1817 O O . PRO A 1 236 ? -16.513 -14.915 18.435 1.00 89.12 236 PRO A O 1
ATOM 1820 N N . SER A 1 237 ? -14.455 -14.109 17.976 1.00 91.38 237 SER A N 1
ATOM 1821 C CA . SER A 1 237 ? -14.344 -14.714 16.652 1.00 91.38 237 SER A CA 1
ATOM 1822 C C . SER A 1 237 ? -14.257 -16.244 16.773 1.00 91.38 237 SER A C 1
ATOM 1824 O O . SER A 1 237 ? -13.825 -16.761 17.811 1.00 91.38 237 SER A O 1
ATOM 1826 N N . PRO A 1 238 ? -14.641 -16.999 15.727 1.00 91.69 238 PRO A N 1
ATOM 1827 C CA . PRO A 1 238 ? -14.457 -18.446 15.698 1.00 91.69 238 PRO A CA 1
ATOM 1828 C C . PRO A 1 238 ? -12.998 -18.863 15.918 1.00 91.69 238 PRO A C 1
ATOM 1830 O O . PRO A 1 238 ? -12.065 -18.136 15.574 1.00 91.69 238 PRO A O 1
ATOM 1833 N N . THR A 1 239 ? -12.788 -20.073 16.439 1.00 90.81 239 THR A N 1
ATOM 1834 C CA . THR A 1 239 ? -11.447 -20.618 16.685 1.00 90.81 239 THR A CA 1
ATOM 1835 C C . THR A 1 239 ? -10.581 -20.566 15.426 1.00 90.81 239 THR A C 1
ATOM 1837 O O . THR A 1 239 ? -10.970 -21.052 14.367 1.00 90.81 239 THR A O 1
ATOM 1840 N N . GLY A 1 240 ? -9.387 -19.981 15.551 1.00 90.38 240 GLY A N 1
ATOM 1841 C CA . GLY A 1 240 ? -8.439 -19.848 14.441 1.00 90.38 240 GLY A CA 1
ATOM 1842 C C . GLY A 1 240 ? -8.754 -18.718 13.455 1.00 90.38 240 GLY A C 1
ATOM 1843 O O . GLY A 1 240 ? -8.064 -18.611 12.442 1.00 90.38 240 GLY A O 1
ATOM 1844 N N . LYS A 1 241 ? -9.746 -17.868 13.748 1.00 91.69 241 LYS A N 1
ATOM 1845 C CA . LYS A 1 241 ? -10.133 -16.713 12.933 1.00 91.69 241 LYS A CA 1
ATOM 1846 C C . LYS A 1 241 ? -10.173 -15.430 13.760 1.00 91.69 241 LYS A C 1
ATOM 1848 O O . LYS A 1 241 ? -10.355 -15.475 14.971 1.00 91.69 241 LYS A O 1
ATOM 1853 N N . ILE A 1 242 ? -10.026 -14.290 13.091 1.00 90.31 242 ILE A N 1
ATOM 1854 C CA . ILE A 1 242 ? -10.314 -12.957 13.630 1.00 90.31 242 ILE A CA 1
ATOM 1855 C C . ILE A 1 242 ? -11.225 -12.245 12.639 1.00 90.31 242 ILE A C 1
ATOM 1857 O O . ILE A 1 242 ? -10.860 -12.071 11.476 1.00 90.31 242 ILE A O 1
ATOM 1861 N N . TRP A 1 243 ? -12.403 -11.832 13.093 1.00 87.88 243 TRP A N 1
ATOM 1862 C CA . TRP A 1 243 ? -13.358 -11.110 12.258 1.00 87.88 243 TRP A CA 1
ATOM 1863 C C . TRP A 1 243 ? -13.130 -9.595 12.261 1.00 87.88 243 TRP A C 1
ATOM 1865 O O . TRP A 1 243 ? -12.606 -9.043 13.235 1.00 87.88 243 TRP A O 1
ATOM 1875 N N . PRO A 1 244 ? -13.526 -8.898 11.177 1.00 86.94 244 PRO A N 1
ATOM 1876 C CA . PRO A 1 244 ? -13.540 -7.443 11.164 1.00 86.94 244 PRO A CA 1
ATOM 1877 C C . PRO A 1 244 ? -14.497 -6.900 12.234 1.00 86.94 244 PRO A C 1
ATOM 1879 O O . PRO A 1 244 ? -15.572 -7.450 12.476 1.00 86.94 244 PRO A O 1
ATOM 1882 N N . VAL A 1 245 ? -14.108 -5.790 12.862 1.00 85.44 245 VAL A N 1
ATOM 1883 C CA . VAL A 1 245 ? -14.897 -5.120 13.903 1.00 85.44 245 VAL A CA 1
ATOM 1884 C C . VAL A 1 245 ? -15.534 -3.864 13.324 1.00 85.44 245 VAL A C 1
ATOM 1886 O O . VAL A 1 245 ? -14.842 -3.011 12.769 1.00 85.44 245 VAL A O 1
ATOM 1889 N N . PHE A 1 246 ? -16.844 -3.727 13.511 1.00 85.94 246 PHE A N 1
ATOM 1890 C CA . PHE A 1 246 ? -17.602 -2.540 13.129 1.00 85.94 246 PHE A CA 1
ATOM 1891 C C . PHE A 1 246 ? -17.939 -1.729 14.377 1.00 85.94 246 PHE A C 1
ATOM 1893 O O . PHE A 1 246 ? -18.603 -2.222 15.288 1.00 85.94 246 PHE A O 1
ATOM 1900 N N . ILE A 1 247 ? -17.475 -0.481 14.419 1.00 84.31 247 ILE A N 1
ATOM 1901 C CA . ILE A 1 247 ? -17.745 0.440 15.525 1.00 84.31 247 ILE A CA 1
ATOM 1902 C C . ILE A 1 247 ? -18.789 1.444 15.056 1.00 84.31 247 ILE A C 1
ATOM 1904 O O . ILE A 1 247 ? -18.501 2.329 14.248 1.00 84.31 247 ILE A O 1
ATOM 1908 N N . ASN A 1 248 ? -20.006 1.310 15.578 1.00 86.12 248 ASN A N 1
ATOM 1909 C CA . ASN A 1 248 ? -21.053 2.289 15.335 1.00 86.12 248 ASN A CA 1
ATOM 1910 C C . ASN A 1 248 ? -20.774 3.561 16.152 1.00 86.12 248 ASN A C 1
ATOM 1912 O O . ASN A 1 248 ? -20.918 3.577 17.375 1.00 86.12 248 ASN A O 1
ATOM 1916 N N . CYS A 1 249 ? -20.364 4.626 15.466 1.00 86.38 249 CYS A N 1
ATOM 1917 C CA . CYS A 1 249 ? -20.090 5.931 16.060 1.00 86.38 249 CYS A CA 1
ATOM 1918 C C . CYS A 1 249 ? -21.395 6.733 16.194 1.00 86.38 249 CYS A C 1
ATOM 1920 O O . CYS A 1 249 ? -21.621 7.698 15.455 1.00 86.38 249 CYS A O 1
ATOM 1922 N N . LEU A 1 250 ? -22.264 6.297 17.113 1.00 82.75 250 LEU A N 1
ATOM 1923 C CA . LEU A 1 250 ? -23.551 6.943 17.385 1.00 82.75 250 LEU A CA 1
ATOM 1924 C C . LEU A 1 250 ? -23.369 8.434 17.703 1.00 82.75 250 LEU A C 1
ATOM 1926 O O . LEU A 1 250 ? -22.380 8.836 18.315 1.00 82.75 250 LEU A O 1
ATOM 1930 N N . TYR A 1 251 ? -24.351 9.242 17.296 1.00 85.06 251 TYR A N 1
ATOM 1931 C CA . TYR A 1 251 ? -24.406 10.693 17.533 1.00 85.06 251 TYR A CA 1
ATOM 1932 C C . TYR A 1 251 ? -23.301 11.517 16.855 1.00 85.06 251 TYR A C 1
ATOM 1934 O O . TYR A 1 251 ? -23.152 12.706 17.138 1.00 85.06 251 TYR A O 1
ATOM 1942 N N . THR A 1 252 ? -22.542 10.924 15.933 1.00 88.56 252 THR A N 1
ATOM 1943 C CA . THR A 1 252 ? -21.623 11.681 15.081 1.00 88.56 252 THR A CA 1
ATOM 1944 C C . THR A 1 252 ? -22.361 12.229 13.861 1.00 88.56 252 THR A C 1
ATOM 1946 O O . THR A 1 252 ? -23.229 11.568 13.299 1.00 88.56 252 THR A O 1
ATOM 1949 N N . VAL A 1 253 ? -22.040 13.461 13.459 1.00 86.44 253 VAL A N 1
ATOM 1950 C CA . VAL A 1 253 ? -22.731 14.158 12.365 1.00 86.44 253 VAL A CA 1
ATOM 1951 C C . VAL A 1 253 ? -21.798 14.291 11.170 1.00 86.44 253 VAL A C 1
ATOM 1953 O O . VAL A 1 253 ? -20.666 14.763 11.303 1.00 86.44 253 VAL A O 1
ATOM 1956 N N . VAL A 1 254 ? -22.298 13.918 9.994 1.00 91.19 254 VAL A N 1
ATOM 1957 C CA . VAL A 1 254 ? -21.633 14.192 8.719 1.00 91.19 254 VAL A CA 1
ATOM 1958 C C . VAL A 1 254 ? -21.957 15.622 8.289 1.00 91.19 254 VAL A C 1
ATOM 1960 O O . VAL A 1 254 ? -23.122 16.009 8.218 1.00 91.19 254 VAL A O 1
ATOM 1963 N N . ARG A 1 255 ? -20.929 16.411 7.976 1.00 91.50 255 ARG A N 1
ATOM 1964 C CA . ARG A 1 255 ? -21.062 17.722 7.331 1.00 91.50 255 ARG A CA 1
ATOM 1965 C C . ARG A 1 255 ? -20.527 17.657 5.909 1.00 91.50 255 ARG A C 1
ATOM 1967 O O . ARG A 1 255 ? -19.629 16.870 5.618 1.00 91.50 255 ARG A O 1
ATOM 1974 N N . THR A 1 256 ? -21.061 18.505 5.041 1.00 90.19 256 THR A N 1
ATOM 1975 C CA . THR A 1 256 ? -20.545 18.684 3.680 1.00 90.19 256 THR A CA 1
ATOM 1976 C C . THR A 1 256 ? -19.781 20.001 3.628 1.00 90.19 256 THR A C 1
ATOM 1978 O O . THR A 1 256 ? -20.308 21.023 4.065 1.00 90.19 256 THR A O 1
ATOM 1981 N N . ILE A 1 257 ? -18.543 19.958 3.143 1.00 85.75 257 ILE A N 1
ATOM 1982 C CA . ILE A 1 257 ? -17.700 21.125 2.876 1.00 85.75 257 ILE A CA 1
ATOM 1983 C C . ILE A 1 257 ? -17.423 21.102 1.376 1.00 85.75 257 ILE A C 1
ATOM 1985 O O . ILE A 1 257 ? -16.833 20.151 0.865 1.00 85.75 257 ILE A O 1
ATOM 1989 N N . ASP A 1 258 ? -17.913 22.114 0.665 1.00 87.50 258 ASP A N 1
ATOM 1990 C CA . ASP A 1 258 ? -17.906 22.179 -0.796 1.00 87.50 258 ASP A CA 1
ATOM 1991 C C . ASP A 1 258 ? -18.471 20.900 -1.445 1.00 87.50 258 ASP A C 1
ATOM 1993 O O . ASP A 1 258 ? -19.680 20.672 -1.449 1.00 87.50 258 ASP A O 1
ATOM 1997 N N . THR A 1 259 ? -17.596 20.050 -1.984 1.00 85.62 259 THR A N 1
ATOM 1998 C CA . THR A 1 259 ? -17.943 18.804 -2.689 1.00 85.62 259 THR A CA 1
ATOM 1999 C C . THR A 1 259 ? -17.555 17.540 -1.920 1.00 85.62 259 THR A C 1
ATOM 2001 O O . THR A 1 259 ? -17.768 16.429 -2.404 1.00 85.62 259 THR A O 1
ATOM 2004 N N . SER A 1 260 ? -16.997 17.678 -0.716 1.00 85.44 260 SER A N 1
ATOM 2005 C CA . SER A 1 260 ? -16.503 16.570 0.099 1.00 85.44 260 SER A CA 1
ATOM 2006 C C . SER A 1 260 ? -17.209 16.530 1.461 1.00 85.44 260 SER A C 1
ATOM 2008 O O . SER A 1 260 ? -17.932 17.446 1.859 1.00 85.44 260 SER A O 1
ATOM 2010 N N . ARG A 1 261 ? -17.107 15.388 2.147 1.00 89.25 261 ARG A N 1
ATOM 2011 C CA . ARG A 1 261 ? -17.806 15.120 3.407 1.00 89.25 261 ARG A CA 1
ATOM 2012 C C . ARG A 1 261 ? -16.822 14.931 4.548 1.00 89.25 261 ARG A C 1
ATOM 2014 O O . ARG A 1 261 ? -15.773 14.296 4.407 1.00 89.25 261 ARG A O 1
ATOM 2021 N N . VAL A 1 262 ? -17.202 15.444 5.709 1.00 92.75 262 VAL A N 1
ATOM 2022 C CA . VAL A 1 262 ? -16.439 15.325 6.944 1.00 92.75 262 VAL A CA 1
ATOM 2023 C C . VAL A 1 262 ? -17.299 14.759 8.061 1.00 92.75 262 VAL A C 1
ATOM 2025 O O . VAL A 1 262 ? -18.391 15.254 8.327 1.00 92.75 262 VAL A O 1
ATOM 2028 N N . ASN A 1 263 ? -16.801 13.729 8.740 1.00 93.94 263 ASN A N 1
ATOM 2029 C CA . ASN A 1 263 ? -17.344 13.298 10.025 1.00 93.94 263 ASN A CA 1
ATOM 2030 C C . ASN A 1 263 ? -16.260 13.463 11.096 1.00 93.94 263 ASN A C 1
ATOM 2032 O O . ASN A 1 263 ? -15.375 12.618 11.248 1.00 93.94 263 ASN A O 1
ATOM 2036 N N . TYR A 1 264 ? -16.332 14.580 11.822 1.00 93.88 264 TYR A N 1
ATOM 2037 C CA . TYR A 1 264 ? -15.364 14.924 12.865 1.00 93.88 264 TYR A CA 1
ATOM 2038 C C . TYR A 1 264 ? -15.343 13.885 13.990 1.00 93.88 264 TYR A C 1
ATOM 2040 O O . TYR A 1 264 ? -14.272 13.449 14.403 1.00 93.88 264 TYR A O 1
ATOM 2048 N N . GLY A 1 265 ? -16.519 13.420 14.424 1.00 92.69 265 GLY A N 1
ATOM 2049 C CA . GLY A 1 265 ? -16.633 12.455 15.516 1.00 92.69 265 GLY A CA 1
ATOM 2050 C C . GLY A 1 265 ? -16.017 11.097 15.174 1.00 92.69 265 GLY A C 1
ATOM 2051 O O . GLY A 1 265 ? -15.288 10.536 15.987 1.00 92.69 265 GLY A O 1
ATOM 2052 N N . GLN A 1 266 ? -16.220 10.590 13.952 1.00 93.31 266 GLN A N 1
ATOM 2053 C CA . GLN A 1 266 ? -15.548 9.364 13.499 1.00 93.31 266 GLN A CA 1
ATOM 2054 C C . GLN A 1 266 ? -14.020 9.511 13.507 1.00 93.31 266 GLN A C 1
ATOM 2056 O O . GLN A 1 266 ? -13.321 8.589 13.927 1.00 93.31 266 GLN A O 1
ATOM 2061 N N . ALA A 1 267 ? -13.491 10.660 13.076 1.00 94.56 267 ALA A N 1
ATOM 2062 C CA . ALA A 1 267 ? -12.052 10.915 13.090 1.00 94.56 267 ALA A CA 1
ATOM 2063 C C . ALA A 1 267 ? -11.485 10.990 14.521 1.00 94.56 267 ALA A C 1
ATOM 2065 O O . ALA A 1 267 ? -10.434 10.408 14.795 1.00 94.56 267 ALA A O 1
ATOM 2066 N N . GLU A 1 268 ? -12.185 11.649 15.447 1.00 94.62 268 GLU A N 1
ATOM 2067 C CA . GLU A 1 268 ? -11.792 11.718 16.861 1.00 94.62 268 GLU A CA 1
ATOM 2068 C C . GLU A 1 268 ? -11.814 10.339 17.536 1.00 94.62 268 GLU A C 1
ATOM 2070 O O . GLU A 1 268 ? -10.851 9.967 18.212 1.00 94.62 268 GLU A O 1
ATOM 2075 N N . ILE A 1 269 ? -12.865 9.545 17.300 1.00 92.50 269 ILE A N 1
ATOM 2076 C CA . ILE A 1 269 ? -12.981 8.171 17.811 1.00 92.50 269 ILE A CA 1
ATOM 2077 C C . ILE A 1 269 ? -11.859 7.291 17.248 1.00 92.50 269 ILE A C 1
ATOM 2079 O O . ILE A 1 269 ? -11.228 6.539 17.993 1.00 92.50 269 ILE A O 1
ATOM 2083 N N . ALA A 1 270 ? -11.563 7.407 15.951 1.00 93.50 270 ALA A N 1
ATOM 2084 C CA . ALA A 1 270 ? -10.474 6.668 15.325 1.00 93.50 270 ALA A CA 1
ATOM 2085 C C . ALA A 1 270 ? -9.111 7.036 15.924 1.00 93.50 270 ALA A C 1
ATOM 2087 O O . ALA A 1 270 ? -8.306 6.143 16.200 1.00 93.50 270 ALA A O 1
ATOM 2088 N N . LEU A 1 271 ? -8.856 8.325 16.181 1.00 95.25 271 LEU A N 1
ATOM 2089 C CA . LEU A 1 271 ? -7.650 8.749 16.888 1.00 95.25 271 LEU A CA 1
ATOM 2090 C C . LEU A 1 271 ? -7.593 8.137 18.293 1.00 95.25 271 LEU A C 1
ATOM 2092 O O . LEU A 1 271 ? -6.598 7.500 18.626 1.00 95.25 271 LEU A O 1
ATOM 2096 N N . ALA A 1 272 ? -8.655 8.257 19.092 1.00 92.31 272 ALA A N 1
ATOM 2097 C CA . ALA A 1 272 ? -8.700 7.710 20.451 1.00 92.31 272 ALA A CA 1
ATOM 2098 C C . ALA A 1 272 ? -8.450 6.189 20.492 1.00 92.31 272 ALA A C 1
ATOM 2100 O O . ALA A 1 272 ? -7.722 5.687 21.359 1.00 92.31 272 ALA A O 1
ATOM 2101 N N . LEU A 1 273 ? -8.998 5.452 19.522 1.00 89.69 273 LEU A N 1
ATOM 2102 C CA . LEU A 1 273 ? -8.749 4.022 19.351 1.00 89.69 273 LEU A CA 1
ATOM 2103 C C . LEU A 1 273 ? -7.270 3.740 19.059 1.00 89.69 273 LEU A C 1
ATOM 2105 O O . LEU A 1 273 ? -6.663 2.904 19.734 1.00 89.69 273 LEU A O 1
ATOM 2109 N N . MET A 1 274 ? -6.670 4.461 18.104 1.00 92.06 274 MET A N 1
ATOM 2110 C CA . MET A 1 274 ? -5.247 4.314 17.782 1.00 92.06 274 MET A CA 1
ATOM 2111 C C . MET A 1 274 ? -4.371 4.591 19.003 1.00 92.06 274 MET A C 1
ATOM 2113 O O . MET A 1 274 ? -3.477 3.807 19.305 1.00 92.06 274 MET A O 1
ATOM 2117 N N . GLU A 1 275 ? -4.635 5.662 19.749 1.00 92.25 275 GLU A N 1
ATOM 2118 C CA . GLU A 1 275 ? -3.846 6.010 20.934 1.00 92.25 275 GLU A CA 1
ATOM 2119 C C . GLU A 1 275 ? -3.879 4.919 21.998 1.00 92.25 275 GLU A C 1
ATOM 2121 O O . GLU A 1 275 ? -2.849 4.607 22.601 1.00 92.25 275 GLU A O 1
ATOM 2126 N N . THR A 1 276 ? -5.055 4.337 22.227 1.00 88.31 276 THR A N 1
ATOM 2127 C CA . THR A 1 276 ? -5.241 3.314 23.256 1.00 88.31 276 THR A CA 1
ATOM 2128 C C . THR A 1 276 ? -4.518 2.025 22.873 1.00 88.31 276 THR A C 1
ATOM 2130 O O . THR A 1 276 ? -3.813 1.444 23.699 1.00 88.31 276 THR A O 1
ATOM 2133 N N . LEU A 1 277 ? -4.609 1.609 21.608 1.00 86.50 277 LEU A N 1
ATOM 2134 C CA . LEU A 1 277 ? -3.911 0.425 21.106 1.00 86.50 277 LEU A CA 1
ATOM 2135 C C . LEU A 1 277 ? -2.395 0.629 20.996 1.00 86.50 277 LEU A C 1
ATOM 2137 O O . LEU A 1 277 ? -1.637 -0.271 21.351 1.00 86.50 277 LEU A O 1
ATOM 2141 N N . ILE A 1 278 ? -1.925 1.810 20.583 1.00 89.38 278 ILE A N 1
ATOM 2142 C CA . ILE A 1 278 ? -0.489 2.134 20.568 1.00 89.38 278 ILE A CA 1
ATOM 2143 C C . ILE A 1 278 ? 0.085 2.031 21.982 1.00 89.38 278 ILE A C 1
ATOM 2145 O O . ILE A 1 278 ? 1.130 1.409 22.171 1.00 89.38 278 ILE A O 1
ATOM 2149 N N . LYS A 1 279 ? -0.598 2.609 22.978 1.00 85.75 279 LYS A N 1
ATOM 2150 C CA . LYS A 1 279 ? -0.156 2.568 24.380 1.00 85.75 279 LYS A CA 1
ATOM 2151 C C . LYS A 1 279 ? -0.154 1.150 24.947 1.00 85.75 279 LYS A C 1
ATOM 2153 O O . LYS A 1 279 ? 0.755 0.810 25.694 1.00 85.75 279 LYS A O 1
ATOM 2158 N N . ALA A 1 280 ? -1.149 0.337 24.597 1.00 81.62 280 ALA A N 1
ATOM 2159 C CA . ALA A 1 280 ? -1.271 -1.020 25.115 1.00 81.62 280 ALA A CA 1
ATOM 2160 C C . ALA A 1 280 ? -0.326 -2.021 24.426 1.00 81.62 280 ALA A C 1
ATOM 2162 O O . ALA A 1 280 ? 0.151 -2.956 25.068 1.00 81.62 280 ALA A O 1
ATOM 2163 N N . HIS A 1 281 ? -0.082 -1.857 23.122 1.00 79.38 281 HIS A N 1
ATOM 2164 C CA . HIS A 1 281 ? 0.426 -2.943 22.278 1.00 79.38 281 HIS A CA 1
ATOM 2165 C C . HIS A 1 281 ? 1.456 -2.523 21.215 1.00 79.38 281 HIS A C 1
ATOM 2167 O O . HIS A 1 281 ? 2.013 -3.387 20.541 1.00 79.38 281 HIS A O 1
ATOM 2173 N N . GLY A 1 282 ? 1.742 -1.227 21.041 1.00 80.38 282 GLY A N 1
ATOM 2174 C CA . GLY A 1 282 ? 2.699 -0.757 20.028 1.00 80.38 282 GLY A CA 1
ATOM 2175 C C . GLY A 1 282 ? 2.263 -1.017 18.578 1.00 80.38 282 GLY A C 1
ATOM 2176 O O . GLY A 1 282 ? 3.107 -1.105 17.687 1.00 80.38 282 GLY A O 1
ATOM 2177 N N . THR A 1 283 ? 0.958 -1.161 18.346 1.00 80.06 283 THR A N 1
ATOM 2178 C CA . THR A 1 283 ? 0.350 -1.529 17.060 1.00 80.06 283 THR A CA 1
ATOM 2179 C C . THR A 1 283 ? 0.600 -0.490 15.962 1.00 80.06 283 THR A C 1
ATOM 2181 O O . THR A 1 283 ? 0.531 0.717 16.211 1.00 80.06 283 THR A O 1
ATOM 2184 N N . LYS A 1 284 ? 0.840 -0.949 14.724 1.00 83.38 284 LYS A N 1
ATOM 2185 C CA . LYS A 1 284 ? 0.941 -0.080 13.541 1.00 83.38 284 LYS A CA 1
ATOM 2186 C C . LYS A 1 284 ? -0.384 0.017 12.799 1.00 83.38 284 LYS A C 1
ATOM 2188 O O . LYS A 1 284 ? -1.005 -1.001 12.493 1.00 83.38 284 LYS A O 1
ATOM 2193 N N . PHE A 1 285 ? -0.746 1.240 12.422 1.00 86.62 285 PHE A N 1
ATOM 2194 C CA . PHE A 1 285 ? -2.017 1.534 11.770 1.00 86.62 285 PHE A CA 1
ATOM 2195 C C . PHE A 1 285 ? -1.849 2.067 10.358 1.00 86.62 285 PHE A C 1
ATOM 2197 O O . PHE A 1 285 ? -0.911 2.803 10.041 1.00 86.62 285 PHE A O 1
ATOM 2204 N N . VAL A 1 286 ? -2.847 1.756 9.544 1.00 88.75 286 VAL A N 1
ATOM 2205 C CA . VAL A 1 286 ? -3.180 2.512 8.345 1.00 88.75 286 VAL A CA 1
ATOM 2206 C C . VAL A 1 286 ? -4.648 2.906 8.415 1.00 88.75 286 VAL A C 1
ATOM 2208 O O . VAL A 1 286 ? -5.484 2.116 8.851 1.00 88.75 286 VAL A O 1
ATOM 2211 N N . VAL A 1 287 ? -4.957 4.134 8.015 1.00 90.69 287 VAL A N 1
ATOM 2212 C CA . VAL A 1 287 ? -6.325 4.650 7.999 1.00 90.69 287 VAL A CA 1
ATOM 2213 C C . VAL A 1 287 ? -6.716 4.960 6.564 1.00 90.69 287 VAL A C 1
AT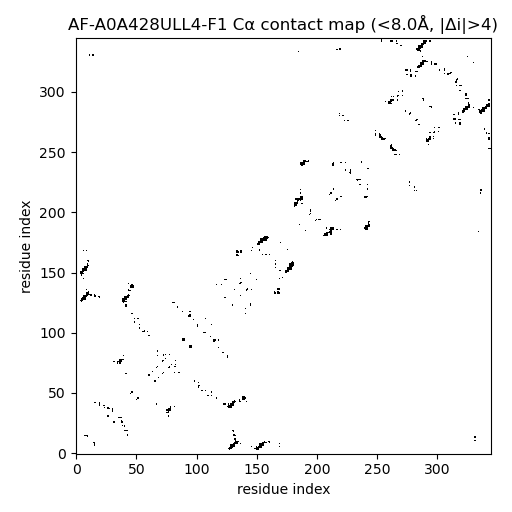OM 2215 O O . VAL A 1 287 ? -5.971 5.625 5.842 1.00 90.69 287 VAL A O 1
ATOM 2218 N N . VAL A 1 288 ? -7.882 4.479 6.154 1.00 89.94 288 VAL A N 1
ATOM 2219 C CA . VAL A 1 288 ? -8.460 4.729 4.837 1.00 89.94 288 VAL A CA 1
ATOM 2220 C C . VAL A 1 288 ? -9.736 5.539 5.014 1.00 89.94 288 VAL A C 1
ATOM 2222 O O . VAL A 1 288 ? -10.631 5.138 5.754 1.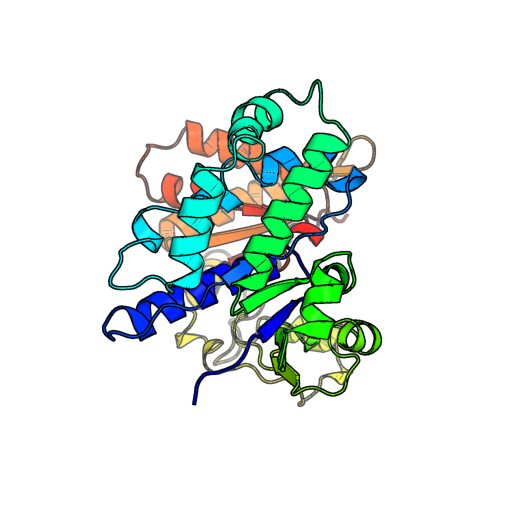00 89.94 288 VAL A O 1
ATOM 2225 N N . SER A 1 289 ? -9.812 6.682 4.336 1.00 90.31 289 SER A N 1
ATOM 2226 C CA . SER A 1 289 ? -10.996 7.544 4.302 1.00 90.31 289 SER A CA 1
ATOM 2227 C C . SER A 1 289 ? -11.381 7.818 2.847 1.00 90.31 289 SER A C 1
ATOM 2229 O O . SER A 1 289 ? -10.516 8.253 2.082 1.00 90.31 289 SER A O 1
ATOM 2231 N N . PRO A 1 290 ? -12.644 7.602 2.438 1.00 86.31 290 PRO A N 1
ATOM 2232 C CA . PRO A 1 290 ? -13.094 7.893 1.083 1.00 86.31 290 PRO A CA 1
ATOM 2233 C C . PRO A 1 290 ? -13.127 9.401 0.808 1.00 86.31 290 PRO A C 1
ATOM 2235 O O . PRO A 1 290 ? -12.905 9.810 -0.327 1.00 86.31 290 PRO A O 1
ATOM 2238 N N . TYR A 1 291 ? -13.338 10.231 1.836 1.00 87.81 291 TYR A N 1
ATOM 2239 C CA . TYR A 1 291 ? -13.422 11.683 1.683 1.00 87.81 291 TYR A CA 1
ATOM 2240 C C . TYR A 1 291 ? -12.148 12.394 2.123 1.00 87.81 291 TYR A C 1
ATOM 2242 O O . TYR A 1 291 ? -11.546 12.072 3.159 1.00 87.81 291 TYR A O 1
ATOM 2250 N N . TRP A 1 292 ? -11.776 13.402 1.333 1.00 87.75 292 TRP A N 1
ATOM 2251 C CA . TRP A 1 292 ? -10.579 14.206 1.539 1.00 87.75 292 TRP A CA 1
ATOM 2252 C C . TRP A 1 292 ? -10.633 15.005 2.843 1.00 87.75 292 TRP A C 1
ATOM 2254 O O . TRP A 1 292 ? -9.652 14.998 3.583 1.00 87.75 292 TRP A O 1
ATOM 2264 N N . ASP A 1 293 ? -11.772 15.616 3.180 1.00 91.31 293 ASP A N 1
ATOM 2265 C CA . ASP A 1 293 ? -11.861 16.468 4.376 1.00 91.31 293 ASP A CA 1
ATOM 2266 C C . ASP A 1 293 ? -11.788 15.671 5.677 1.00 91.31 293 ASP A C 1
ATOM 2268 O O . ASP A 1 293 ? -11.111 16.089 6.615 1.00 91.31 293 ASP A O 1
ATOM 2272 N N . THR A 1 294 ? -12.400 14.481 5.731 1.00 92.06 294 THR A N 1
ATOM 2273 C CA . THR A 1 294 ? -12.236 13.571 6.881 1.00 92.06 294 THR A CA 1
ATOM 2274 C C . THR A 1 294 ? -10.772 13.157 7.046 1.00 92.06 294 THR A C 1
ATOM 2276 O O . THR A 1 294 ? -10.241 13.187 8.158 1.00 92.06 294 THR A O 1
ATOM 2279 N N . LYS A 1 295 ? -10.086 12.829 5.940 1.00 92.81 295 LYS A N 1
ATOM 2280 C CA . LYS A 1 295 ? -8.647 12.534 5.950 1.00 92.81 295 LYS A CA 1
ATOM 2281 C C . LYS A 1 295 ? -7.842 13.725 6.477 1.00 92.81 295 LYS A C 1
ATOM 2283 O O . LYS A 1 295 ? -7.036 13.549 7.388 1.00 92.81 295 LYS A O 1
ATOM 2288 N N . ALA A 1 296 ? -8.045 14.912 5.906 1.00 92.81 296 ALA A N 1
ATOM 2289 C CA . ALA A 1 296 ? -7.287 16.113 6.244 1.00 92.81 296 ALA A CA 1
ATOM 2290 C C . ALA A 1 296 ? -7.489 16.511 7.712 1.00 92.81 296 ALA A C 1
ATOM 2292 O O . ALA A 1 296 ? -6.530 16.863 8.401 1.00 92.81 296 ALA A O 1
ATOM 2293 N N . TYR A 1 297 ? -8.720 16.387 8.212 1.00 95.44 297 TYR A N 1
ATOM 2294 C CA . TYR A 1 297 ? -9.039 16.639 9.609 1.00 95.44 297 TYR A CA 1
ATOM 2295 C C . TYR A 1 297 ? -8.331 15.657 10.552 1.00 95.44 297 TYR A C 1
ATOM 2297 O O . TYR A 1 297 ? -7.675 16.090 11.501 1.00 95.44 297 TYR A O 1
ATOM 2305 N N . LEU A 1 298 ? -8.374 14.349 10.264 1.00 96.38 298 LEU A N 1
ATOM 2306 C CA . LEU A 1 298 ? -7.657 13.352 11.065 1.00 96.38 298 LEU A CA 1
ATOM 2307 C C . LEU A 1 298 ? -6.138 13.585 11.051 1.00 96.38 298 LEU A C 1
ATOM 2309 O O . LEU A 1 298 ? -5.491 13.496 12.093 1.00 96.38 298 LEU A O 1
ATOM 2313 N N . GLU A 1 299 ? -5.557 13.920 9.896 1.00 95.94 299 GLU A N 1
ATOM 2314 C CA . GLU A 1 299 ? -4.139 14.293 9.801 1.00 95.94 299 GLU A CA 1
ATOM 2315 C C . GLU A 1 299 ? -3.818 15.513 10.681 1.00 95.94 299 GLU A C 1
ATOM 2317 O O . GLU A 1 299 ? -2.778 15.540 11.342 1.00 95.94 299 GLU A O 1
ATOM 2322 N N . GLY A 1 300 ? -4.722 16.496 10.737 1.00 96.62 300 GLY A N 1
ATOM 2323 C CA . GLY A 1 300 ? -4.634 17.642 11.642 1.00 96.62 300 GLY A CA 1
ATOM 2324 C C . GLY A 1 300 ? -4.636 17.238 13.119 1.00 96.62 300 GLY A C 1
ATOM 2325 O O . GLY A 1 300 ? -3.752 17.661 13.865 1.00 96.62 300 GLY A O 1
ATOM 2326 N N . LEU A 1 301 ? -5.566 16.369 13.531 1.00 97.06 301 LEU A N 1
ATOM 2327 C CA . LEU A 1 301 ? -5.635 15.859 14.905 1.00 97.06 301 LEU A CA 1
ATOM 2328 C C . LEU A 1 301 ? -4.369 15.085 15.304 1.00 97.06 301 LEU A C 1
ATOM 2330 O O . LEU A 1 301 ? -3.843 15.273 16.404 1.00 97.06 301 LEU A O 1
ATOM 2334 N N . ILE A 1 302 ? -3.846 14.244 14.404 1.00 96.19 302 ILE A N 1
ATOM 2335 C CA . ILE A 1 302 ? -2.601 13.497 14.631 1.00 96.19 302 ILE A CA 1
ATOM 2336 C C . ILE A 1 302 ? -1.432 14.465 14.838 1.00 96.19 302 ILE A C 1
ATOM 2338 O O . ILE A 1 302 ? -0.681 14.303 15.799 1.00 96.19 302 ILE A O 1
ATOM 2342 N N . ARG A 1 303 ? -1.287 15.494 13.989 1.00 95.62 303 ARG A N 1
ATOM 2343 C CA . ARG A 1 303 ? -0.229 16.512 14.142 1.00 95.62 303 ARG A CA 1
ATOM 2344 C C . ARG A 1 303 ? -0.336 17.234 15.480 1.00 95.62 303 ARG A C 1
ATOM 2346 O O . ARG A 1 303 ? 0.629 17.247 16.235 1.00 95.62 303 ARG A O 1
ATOM 2353 N N . GLN A 1 304 ? -1.529 17.718 15.825 1.00 94.38 304 GLN A N 1
ATOM 2354 C CA . GLN A 1 304 ? -1.764 18.396 17.100 1.00 94.38 304 GLN A CA 1
ATOM 2355 C C . GLN A 1 304 ? -1.405 17.505 18.299 1.00 94.38 304 GLN A C 1
ATOM 2357 O O . GLN A 1 304 ? -0.892 17.983 19.314 1.00 94.38 304 GLN A O 1
ATOM 2362 N N . ARG A 1 305 ? -1.673 16.197 18.205 1.00 94.31 305 ARG A N 1
ATOM 2363 C CA . ARG A 1 305 ? -1.305 15.249 19.256 1.00 94.31 305 ARG A CA 1
ATOM 2364 C C . ARG A 1 305 ? 0.200 15.013 19.326 1.00 94.31 305 ARG A C 1
ATOM 2366 O O . ARG A 1 305 ? 0.736 14.919 20.431 1.00 94.31 305 ARG A O 1
ATOM 2373 N N . LEU A 1 306 ? 0.873 14.911 18.183 1.00 93.31 306 LEU A N 1
ATOM 2374 C CA . LEU A 1 306 ? 2.325 14.760 18.111 1.00 93.31 306 LEU A CA 1
ATOM 2375 C C . LEU A 1 306 ? 3.044 15.972 18.709 1.00 93.31 306 LEU A C 1
ATOM 2377 O O . LEU A 1 306 ? 3.973 15.773 19.487 1.00 93.31 306 LEU A O 1
ATOM 2381 N N . ASP A 1 307 ? 2.565 17.188 18.440 1.00 92.44 307 ASP A N 1
ATOM 2382 C CA . ASP A 1 307 ? 3.134 18.431 18.983 1.00 92.44 307 ASP A CA 1
ATOM 2383 C C . ASP A 1 307 ? 3.067 18.485 20.517 1.00 92.44 307 ASP A C 1
ATOM 2385 O O . ASP A 1 307 ? 3.968 19.002 21.174 1.00 92.44 307 ASP A O 1
ATOM 2389 N N . LYS A 1 308 ? 2.017 17.897 21.103 1.00 91.62 308 LYS A N 1
ATOM 2390 C CA . LYS A 1 308 ? 1.832 17.787 22.560 1.00 91.62 308 LYS A CA 1
ATOM 2391 C C . LYS A 1 308 ? 2.541 16.580 23.183 1.00 91.62 308 LYS A C 1
ATOM 2393 O O . LYS A 1 308 ? 2.558 16.450 24.405 1.00 91.62 308 LYS A O 1
ATOM 2398 N N . SER A 1 309 ? 3.078 15.666 22.377 1.00 89.19 309 SER A N 1
ATOM 2399 C CA . SER A 1 309 ? 3.658 14.410 22.858 1.00 89.19 309 SER A CA 1
ATOM 2400 C C . SER A 1 309 ? 5.168 14.525 23.055 1.00 89.19 309 SER A C 1
ATOM 2402 O O . SER A 1 309 ? 5.886 15.062 22.215 1.00 89.19 309 SER A O 1
ATOM 2404 N N . THR A 1 310 ? 5.692 13.930 24.128 1.00 90.94 310 THR A N 1
ATOM 2405 C CA . THR A 1 310 ? 7.142 13.849 24.343 1.00 90.94 310 THR A CA 1
ATOM 2406 C C . THR A 1 310 ? 7.802 13.030 23.233 1.00 90.94 310 THR A C 1
ATOM 2408 O O . THR A 1 310 ? 7.454 11.857 23.017 1.00 90.94 310 THR A O 1
ATOM 2411 N N . LYS A 1 311 ? 8.783 13.634 22.548 1.00 87.25 311 LYS A N 1
ATOM 2412 C CA . LYS A 1 311 ? 9.613 12.957 21.543 1.00 87.25 311 LYS A CA 1
ATOM 2413 C C . LYS A 1 311 ? 10.257 11.716 22.167 1.00 87.25 311 LYS A C 1
ATOM 2415 O O . LYS A 1 311 ? 10.905 11.797 23.203 1.00 87.25 311 LYS A O 1
ATOM 2420 N N . GLY A 1 312 ? 10.052 10.560 21.538 1.00 82.44 312 GLY A N 1
ATOM 2421 C CA . GLY A 1 312 ? 10.574 9.270 22.006 1.00 82.44 312 GLY A CA 1
ATOM 2422 C C . GLY A 1 312 ? 9.570 8.389 22.759 1.00 82.44 312 GLY A C 1
ATOM 2423 O O . GLY A 1 312 ? 9.818 7.187 22.873 1.00 82.44 312 GLY A O 1
ATOM 2424 N N . SER A 1 313 ? 8.425 8.934 23.186 1.00 88.94 313 SER A N 1
ATOM 2425 C CA . SER A 1 313 ? 7.341 8.140 23.781 1.00 88.94 313 SER A CA 1
ATOM 2426 C C . SER A 1 313 ? 6.772 7.109 22.794 1.00 88.94 313 SER A C 1
ATOM 2428 O O . SER A 1 313 ? 6.815 7.302 21.575 1.00 88.94 313 SER A O 1
ATOM 2430 N N . ALA A 1 314 ? 6.210 6.012 23.316 1.00 87.00 314 ALA A N 1
ATOM 2431 C CA . ALA A 1 314 ? 5.545 4.993 22.497 1.00 87.00 314 ALA A CA 1
ATOM 2432 C C . ALA A 1 314 ? 4.406 5.597 21.660 1.00 87.00 314 ALA A C 1
ATOM 2434 O O . ALA A 1 314 ? 4.273 5.280 20.481 1.00 87.00 314 ALA A O 1
ATOM 2435 N N . LEU A 1 315 ? 3.655 6.534 22.249 1.00 89.38 315 LEU A N 1
ATOM 2436 C CA . LEU A 1 315 ? 2.597 7.272 21.568 1.00 89.38 315 LEU A CA 1
ATOM 2437 C C . LEU A 1 315 ? 3.135 8.076 20.381 1.00 89.38 315 LEU A C 1
ATOM 2439 O O . LEU A 1 315 ? 2.616 7.940 19.276 1.00 89.38 315 LEU A O 1
ATOM 2443 N N . TYR A 1 316 ? 4.199 8.859 20.595 1.00 91.19 316 TYR A N 1
ATOM 2444 C CA . TYR A 1 316 ? 4.833 9.639 19.533 1.00 91.19 316 TYR A CA 1
ATOM 2445 C C . TYR A 1 316 ? 5.311 8.728 18.398 1.00 91.19 316 TYR A C 1
ATOM 2447 O O . TYR A 1 316 ? 4.974 8.964 17.243 1.00 91.19 316 TYR A O 1
ATOM 2455 N N . LYS A 1 317 ? 6.040 7.651 18.726 1.00 89.75 317 LYS A N 1
ATOM 2456 C CA . LYS A 1 317 ? 6.563 6.689 17.740 1.00 89.75 317 LYS A CA 1
ATOM 2457 C C . LYS A 1 317 ? 5.454 5.955 16.982 1.00 89.75 317 LYS A C 1
ATOM 2459 O O . LYS A 1 317 ? 5.622 5.650 15.804 1.00 89.75 317 LYS A O 1
ATOM 2464 N N . GLY A 1 318 ? 4.350 5.628 17.649 1.00 90.00 318 GLY A N 1
ATOM 2465 C CA . GLY A 1 318 ? 3.208 4.972 17.019 1.00 90.00 318 GLY A CA 1
ATOM 2466 C C . GLY A 1 318 ? 2.496 5.912 16.051 1.00 90.00 318 GLY A C 1
ATOM 2467 O O . GLY A 1 318 ? 2.390 5.601 14.867 1.00 90.00 318 GLY A O 1
ATOM 2468 N N . LEU A 1 319 ? 2.086 7.091 16.533 1.00 92.00 319 LEU A N 1
ATOM 2469 C CA . LEU A 1 319 ? 1.336 8.071 15.743 1.00 92.00 319 LEU A CA 1
ATOM 2470 C C . LEU A 1 319 ? 2.153 8.652 14.583 1.00 92.00 319 LEU A C 1
ATOM 2472 O O . LEU A 1 319 ? 1.604 8.852 13.504 1.00 92.00 319 LEU A O 1
ATOM 2476 N N . SER A 1 320 ? 3.464 8.856 14.752 1.00 89.56 320 SER A N 1
ATOM 2477 C CA . SER A 1 320 ? 4.328 9.386 13.686 1.00 89.56 320 SER A CA 1
ATOM 2478 C C . SER A 1 320 ? 4.432 8.462 12.470 1.00 89.56 320 SER A C 1
ATOM 2480 O O . SER A 1 320 ? 4.848 8.900 11.402 1.00 89.56 320 SER A O 1
ATOM 2482 N N . ASN A 1 321 ? 4.095 7.180 12.635 1.00 87.12 321 ASN A N 1
ATOM 2483 C CA . ASN A 1 321 ? 4.126 6.176 11.574 1.00 87.12 321 ASN A CA 1
ATOM 2484 C C . ASN A 1 321 ? 2.747 5.904 10.958 1.00 87.12 321 ASN A C 1
ATOM 2486 O O . ASN A 1 321 ? 2.655 5.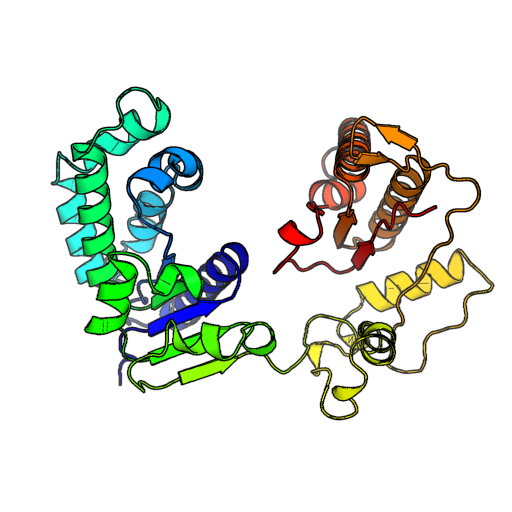113 10.016 1.00 87.12 321 ASN A O 1
ATOM 2490 N N . VAL A 1 322 ? 1.682 6.526 11.473 1.00 89.81 322 VAL A N 1
ATOM 2491 C CA . VAL A 1 322 ? 0.328 6.344 10.945 1.00 89.81 322 VAL A CA 1
ATOM 2492 C C . VAL A 1 322 ? 0.222 7.016 9.587 1.00 89.81 322 VAL A C 1
ATOM 2494 O O . VAL A 1 322 ? 0.553 8.188 9.418 1.00 89.81 322 VAL A O 1
ATOM 2497 N N . GLN A 1 323 ? -0.279 6.265 8.611 1.00 86.88 323 GLN A N 1
ATOM 2498 C CA . GLN A 1 323 ? -0.595 6.794 7.292 1.00 86.88 323 GLN A CA 1
ATOM 2499 C C . GLN A 1 323 ? -2.106 6.890 7.127 1.00 86.88 323 GLN A C 1
ATOM 2501 O O . GLN A 1 323 ? -2.804 5.891 7.286 1.00 86.88 323 GLN A O 1
ATOM 2506 N N . VAL A 1 324 ? -2.591 8.071 6.747 1.00 89.81 324 VAL A N 1
ATOM 2507 C CA . VAL A 1 324 ? -3.985 8.289 6.350 1.00 89.81 324 VAL A CA 1
ATOM 2508 C C . VAL A 1 324 ? -4.020 8.410 4.828 1.00 89.81 324 VAL A C 1
ATOM 2510 O O . VAL A 1 324 ? -3.268 9.180 4.236 1.00 89.81 324 VAL A O 1
ATOM 2513 N N . SER A 1 325 ? -4.811 7.582 4.158 1.00 85.50 325 SER A N 1
ATOM 2514 C CA . SER A 1 325 ? -4.870 7.495 2.694 1.00 85.50 325 SER A CA 1
ATOM 2515 C C . SER A 1 325 ? -6.317 7.507 2.210 1.00 85.50 325 SER A C 1
ATOM 2517 O O . SER A 1 325 ? -7.238 7.168 2.948 1.00 85.50 325 SER A O 1
ATOM 2519 N N . THR A 1 326 ? -6.514 7.904 0.959 1.00 79.81 326 THR A N 1
ATOM 2520 C CA . THR A 1 326 ? -7.748 7.597 0.222 1.00 79.81 326 THR A CA 1
ATOM 2521 C C . THR A 1 326 ? -7.707 6.149 -0.265 1.00 79.81 326 THR A C 1
ATOM 2523 O O . THR A 1 326 ? -6.629 5.548 -0.302 1.00 79.81 326 THR A O 1
ATOM 2526 N N . ALA A 1 327 ? -8.850 5.582 -0.661 1.00 70.06 327 ALA A N 1
ATOM 2527 C CA . ALA A 1 327 ? -8.906 4.214 -1.189 1.00 70.06 327 ALA A CA 1
ATOM 2528 C C . ALA A 1 327 ? -7.924 4.003 -2.363 1.00 70.06 327 ALA A C 1
ATOM 2530 O O . ALA A 1 327 ? -7.155 3.045 -2.364 1.00 70.06 327 ALA A O 1
ATOM 2531 N N . GLU A 1 328 ? -7.855 4.961 -3.293 1.00 60.50 328 GLU A N 1
ATOM 2532 C CA . GLU A 1 328 ? -6.954 4.922 -4.456 1.00 60.50 328 GLU A CA 1
ATOM 2533 C C . GLU A 1 328 ? -5.463 4.940 -4.076 1.00 60.50 328 GLU A C 1
ATOM 2535 O O . GLU A 1 328 ? -4.634 4.297 -4.715 1.00 60.50 328 GLU A O 1
ATOM 2540 N N . SER A 1 329 ? -5.095 5.654 -3.007 1.00 66.69 329 SER A N 1
ATOM 2541 C CA . SER A 1 329 ? -3.694 5.798 -2.576 1.00 66.69 329 SER A CA 1
ATOM 2542 C C . SER A 1 329 ? -3.238 4.725 -1.577 1.00 66.69 329 SER A C 1
ATOM 2544 O O . SER A 1 329 ? -2.077 4.724 -1.147 1.00 66.69 329 SER A O 1
ATOM 2546 N N . PHE A 1 330 ? -4.130 3.801 -1.205 1.00 63.22 330 PHE A N 1
ATOM 2547 C CA . PHE A 1 330 ? -3.859 2.730 -0.248 1.00 63.22 330 PHE A CA 1
ATOM 2548 C C . PHE A 1 330 ? -3.182 1.495 -0.874 1.00 63.22 330 PHE A C 1
ATOM 2550 O O . PHE A 1 330 ? -2.511 0.735 -0.169 1.00 63.22 330 PHE A O 1
ATOM 2557 N N . GLN A 1 331 ? -3.300 1.296 -2.189 1.00 56.12 331 GLN A N 1
ATOM 2558 C CA . GLN A 1 331 ? -2.866 0.061 -2.844 1.00 56.12 331 GLN A CA 1
ATOM 2559 C C . GLN A 1 331 ? -1.370 -0.249 -2.620 1.00 56.12 331 GLN A C 1
ATOM 2561 O O . GLN A 1 331 ? -0.483 0.573 -2.864 1.00 56.12 331 GLN A O 1
ATOM 2566 N N . GLY A 1 332 ? -1.088 -1.465 -2.134 1.00 55.69 332 GLY A N 1
ATOM 2567 C CA . GLY A 1 332 ? 0.268 -1.972 -1.878 1.00 55.69 332 GLY A CA 1
ATOM 2568 C C . GLY A 1 332 ? 0.857 -1.650 -0.496 1.00 55.69 332 GLY A C 1
ATOM 2569 O O . GLY A 1 332 ? 2.011 -2.008 -0.236 1.00 55.69 332 GLY A O 1
ATOM 2570 N N . LYS A 1 333 ? 0.100 -1.002 0.399 1.00 64.62 333 LYS A N 1
ATOM 2571 C CA . LYS A 1 333 ? 0.519 -0.716 1.783 1.00 64.62 333 LYS A CA 1
ATOM 2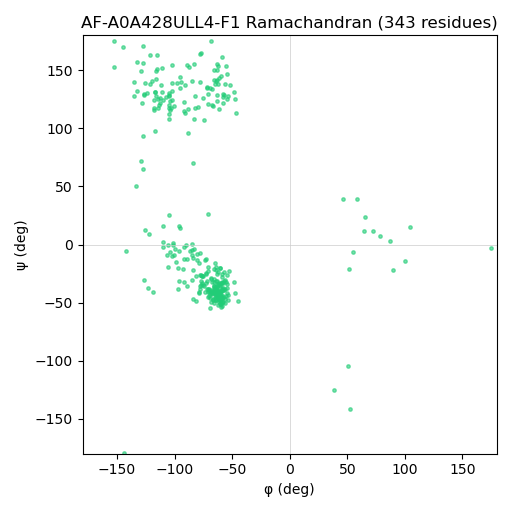572 C C . LYS A 1 333 ? 0.142 -1.853 2.742 1.00 64.62 333 LYS A C 1
ATOM 2574 O O . LYS A 1 333 ? -0.776 -2.624 2.482 1.00 64.62 333 LYS A O 1
ATOM 2579 N N . LYS A 1 334 ? 0.878 -1.978 3.853 1.00 67.75 334 LYS A N 1
ATOM 2580 C CA . LYS A 1 334 ? 0.651 -2.988 4.904 1.00 67.75 334 LYS A CA 1
ATOM 2581 C C . LYS A 1 334 ? 0.738 -2.339 6.284 1.00 67.75 334 LYS A C 1
ATOM 2583 O O . LYS A 1 334 ? 1.633 -1.529 6.514 1.00 67.75 334 LYS A O 1
ATOM 2588 N N . ALA A 1 335 ? -0.150 -2.737 7.184 1.00 77.50 335 ALA A N 1
ATOM 2589 C CA . ALA A 1 335 ? -0.134 -2.387 8.601 1.00 77.50 335 ALA A CA 1
ATOM 2590 C C . ALA A 1 335 ? -0.648 -3.579 9.422 1.00 77.50 335 ALA A C 1
ATOM 2592 O O . ALA A 1 335 ? -1.162 -4.539 8.843 1.00 77.50 335 ALA A O 1
ATOM 2593 N N . ASP A 1 336 ? -0.506 -3.516 10.745 1.00 80.19 336 ASP A N 1
ATOM 2594 C CA . ASP A 1 336 ? -1.045 -4.550 11.635 1.00 80.19 336 ASP A CA 1
ATOM 2595 C C . ASP A 1 336 ? -2.569 -4.422 11.745 1.00 80.19 336 ASP A C 1
ATOM 2597 O O . ASP A 1 336 ? -3.272 -5.428 11.798 1.00 80.19 336 ASP A O 1
ATOM 2601 N N . VAL A 1 337 ? -3.074 -3.182 11.734 1.00 83.81 337 VAL A N 1
ATOM 2602 C CA . VAL A 1 337 ? -4.504 -2.859 11.761 1.00 83.81 337 VAL A CA 1
ATOM 2603 C C . VAL A 1 337 ? -4.825 -1.808 10.698 1.00 83.81 337 VAL A C 1
ATOM 2605 O O . VAL A 1 337 ? -4.150 -0.782 10.592 1.00 83.81 337 VAL A O 1
ATOM 2608 N N . ALA A 1 338 ? -5.877 -2.061 9.919 1.00 87.56 338 ALA A N 1
ATOM 2609 C CA . ALA A 1 338 ? -6.460 -1.097 8.994 1.00 87.56 338 ALA A CA 1
ATOM 2610 C C . ALA A 1 338 ? -7.773 -0.552 9.568 1.00 87.56 338 ALA A C 1
ATOM 2612 O O . ALA A 1 338 ? -8.630 -1.326 9.988 1.00 87.56 338 ALA A O 1
ATOM 2613 N N . ILE A 1 339 ? -7.924 0.773 9.585 1.00 89.56 339 ILE A N 1
ATOM 2614 C CA . ILE A 1 339 ? -9.147 1.460 10.015 1.00 89.56 339 ILE A CA 1
ATOM 2615 C C . ILE A 1 339 ? -9.788 2.092 8.786 1.00 89.56 339 ILE A C 1
ATOM 2617 O O . ILE A 1 339 ? -9.153 2.891 8.100 1.00 89.56 339 ILE A O 1
ATOM 2621 N N . PHE A 1 340 ? -11.049 1.764 8.531 1.00 90.00 340 PHE A N 1
ATOM 2622 C CA . PHE A 1 340 ? -11.835 2.363 7.458 1.00 90.00 340 PHE A CA 1
ATOM 2623 C C . PHE A 1 340 ? -12.827 3.354 8.061 1.00 90.00 340 PHE A C 1
ATOM 2625 O O . PHE A 1 340 ? -13.692 2.971 8.846 1.00 90.00 340 PHE A O 1
ATOM 2632 N N . LEU A 1 341 ? -12.689 4.630 7.706 1.00 90.62 341 LEU A N 1
ATOM 2633 C CA . LEU A 1 341 ? -13.666 5.661 8.044 1.00 90.62 341 LEU A CA 1
ATOM 2634 C C . LEU A 1 341 ? -14.697 5.689 6.932 1.00 90.62 341 LEU A C 1
ATOM 2636 O O . LEU A 1 341 ? -14.346 5.944 5.787 1.00 90.62 341 LEU A O 1
ATOM 2640 N N . THR A 1 342 ? -15.948 5.378 7.240 1.00 85.81 342 THR A N 1
ATOM 2641 C CA . THR A 1 342 ? -16.967 5.222 6.199 1.00 85.81 342 THR A CA 1
ATOM 2642 C C . THR A 1 342 ? -17.596 6.557 5.808 1.00 85.81 342 THR A C 1
ATOM 2644 O O . THR A 1 342 ? -17.971 6.723 4.651 1.00 85.81 342 THR A O 1
ATOM 2647 N N . THR A 1 343 ? -17.683 7.518 6.742 1.00 80.12 343 THR A N 1
ATOM 2648 C CA . THR A 1 343 ? -18.257 8.862 6.517 1.00 80.12 343 THR A CA 1
ATOM 2649 C C . THR A 1 343 ? -19.603 8.806 5.767 1.00 80.12 343 THR A C 1
ATOM 2651 O O . THR A 1 343 ? -19.895 9.615 4.885 1.00 80.12 343 THR A O 1
ATOM 2654 N N . VAL A 1 344 ? -20.420 7.809 6.103 1.00 67.38 344 VAL A N 1
ATOM 2655 C CA . VAL A 1 344 ? -21.790 7.633 5.604 1.00 67.38 344 VAL A CA 1
ATOM 2656 C C . VAL A 1 344 ? -22.788 8.069 6.670 1.00 67.38 344 VAL A C 1
ATOM 2658 O O . VAL A 1 344 ? -22.447 8.126 7.852 1.00 67.38 344 VAL A O 1
ATOM 2661 N N . ILE A 1 345 ? -23.971 8.457 6.193 1.00 52.28 345 ILE A N 1
ATOM 2662 C CA . ILE A 1 345 ? -25.110 8.945 6.980 1.00 52.28 345 ILE A CA 1
ATOM 2663 C C . ILE A 1 345 ? -25.767 7.778 7.708 1.00 52.28 345 ILE A C 1
ATOM 2665 O O . ILE A 1 345 ? -25.928 6.723 7.052 1.00 52.28 345 ILE A O 1
#